Protein AF-K9UPK3-F1 (afdb_monomer)

Foldseek 3Di:
DLVVVVVVLVVVLVVLLVLLLVLLCCQLVVLFPDDPPDPSVVSLVLLLVLLVLLLVLQVVLVVCVVPPVSVLVSLLSNQLSLQLSSQLSVLDVVPDPPDNVSSNVRSVVRSVCRSVCSNPPPDLSNVLSSLSSSLSSLVSNLSNLQSQLVVCVVVVVNVRSVVSVVVSVVSVVSSVVSVVVSVVSVVVVVVVSVVVVVVVD

Radius of gyration: 18.58 Å; Cα contacts (8 Å, |Δi|>4): 238; chains: 1; bounding box: 55×32×56 Å

Nearest PDB structures (foldseek):
  4bem-assembly1_J  TM=2.206E-01  e=3.666E+00  Acetobacterium woodii DSM 1030

Secondary structure (DSSP, 8-state):
-HHHHHHHHHHHHHHHHHHHHHHHHHHHHTTTT--TTSTTHHHHHHHHHHHHHHHHHHHHHHHGGGSHHHHHHHHHHHHHHHHHHHHHHHHHHHH-TT-SHHHHHHHHHHHHHHHHHHHH---HHHHHHHHHHHHHHHHHHHHHHHHHHHHHHHTT-HHHHHHHHHHHHHHHHHHHHHHHHHHHHHHHHHHHHHHHHHTT-

Sequence (201 aa):
MKKLKIIATISIVVAIAILSFHAVSQSSFGILGRTPEDSGWPYLVILFVIFSVTAIALATSIQTKKQPLLSRIMNTISAASSGTWLGFCYGGLLSGTKNPEPAIGGAIIGTLIMAIASFYFRNKLMTIAIYIMAIMATYGLIFLCSSATFAFLSTNHLLWGSCWGVLGTIAIALLIVLIDLLIDILQKSRFLVFRESEVDR

Solvent-accessible surface area (backbone atoms only — not comparable to full-atom values): 9991 Å² total; per-residue (Å²): 114,70,69,57,56,53,52,52,49,51,52,50,54,51,49,50,48,52,55,40,46,52,44,35,52,54,60,52,62,74,45,62,90,58,43,90,86,39,93,61,27,66,58,47,55,50,49,53,49,40,21,46,47,15,34,51,25,43,57,48,19,59,77,30,58,91,39,64,65,57,16,49,51,23,42,22,50,15,26,16,34,45,18,25,50,53,17,26,48,53,24,29,65,76,56,44,97,85,48,69,64,46,15,53,51,23,16,54,52,24,20,51,54,29,28,51,44,51,69,71,48,82,46,71,65,53,53,52,47,43,50,49,42,27,46,39,32,27,50,39,42,29,52,50,26,47,53,50,16,53,54,30,45,75,70,71,38,56,71,62,12,48,53,30,44,52,53,22,53,53,36,49,56,51,40,52,56,52,50,56,49,50,50,50,54,50,51,59,49,50,54,52,59,52,51,62,58,60,75,77,108

Organism: Chamaesiphon minutus (strain ATCC 27169 / PCC 6605) (NCBI:txid1173020)

Structure (mmCIF, N/CA/C/O backbone):
data_AF-K9UPK3-F1
#
_entry.id   AF-K9UPK3-F1
#
loop_
_atom_site.group_PDB
_atom_site.id
_atom_site.type_symbol
_atom_site.label_atom_id
_atom_site.label_alt_id
_atom_site.label_comp_id
_atom_site.label_asym_id
_atom_site.label_entity_id
_atom_site.label_seq_id
_atom_site.pdbx_PDB_ins_code
_atom_site.Cartn_x
_atom_site.Cartn_y
_atom_site.Cartn_z
_atom_site.occupancy
_atom_site.B_iso_or_equiv
_atom_site.auth_seq_id
_atom_site.auth_comp_id
_atom_site.auth_asym_id
_atom_site.auth_atom_id
_atom_site.pdbx_PDB_model_num
ATOM 1 N N . MET A 1 1 ? -27.404 -14.414 17.272 1.00 57.75 1 MET A N 1
ATOM 2 C CA . MET A 1 1 ? -27.104 -13.321 16.309 1.00 57.75 1 MET A CA 1
ATOM 3 C C . MET A 1 1 ? -25.701 -12.705 16.440 1.00 57.75 1 MET A C 1
ATOM 5 O O . MET A 1 1 ? -25.070 -12.513 15.410 1.00 57.75 1 MET A O 1
ATOM 9 N N . LYS A 1 2 ? -25.159 -12.419 17.641 1.00 62.06 2 LYS A N 1
ATOM 10 C CA . LYS A 1 2 ? -23.819 -11.789 17.796 1.00 62.06 2 LYS A CA 1
ATOM 11 C C . LYS A 1 2 ? -22.644 -12.626 17.240 1.00 62.06 2 LYS A C 1
ATOM 13 O O . LYS A 1 2 ? -21.805 -12.082 16.531 1.00 62.06 2 LYS A O 1
ATOM 18 N N . LYS A 1 3 ? -22.628 -13.952 17.456 1.00 67.50 3 LYS A N 1
ATOM 19 C CA . LYS A 1 3 ? -21.601 -14.858 16.887 1.00 67.50 3 LYS A CA 1
ATOM 20 C C . LYS A 1 3 ? -21.549 -14.815 15.350 1.00 67.50 3 LYS A C 1
ATOM 22 O O . LYS A 1 3 ? -20.465 -14.779 14.784 1.00 67.50 3 LYS A O 1
ATOM 27 N N . LEU A 1 4 ? -22.708 -14.727 14.690 1.00 72.31 4 LEU A N 1
ATOM 28 C CA . LEU A 1 4 ? -22.803 -14.628 13.229 1.00 72.31 4 LEU A CA 1
ATOM 29 C C . LEU A 1 4 ? -22.189 -13.318 12.701 1.00 72.31 4 LEU A C 1
ATOM 31 O O . LEU A 1 4 ? -21.471 -13.341 11.708 1.00 72.31 4 LEU A O 1
ATOM 35 N N . LYS A 1 5 ? -22.400 -12.191 13.399 1.00 72.31 5 LYS A N 1
ATOM 36 C CA . LYS A 1 5 ? -21.795 -10.892 13.043 1.00 72.31 5 LYS A CA 1
ATOM 37 C C . LYS A 1 5 ? -20.266 -10.900 13.164 1.00 72.31 5 LYS A C 1
ATOM 39 O O . LYS A 1 5 ? -19.589 -10.309 12.326 1.00 72.31 5 LYS A O 1
ATOM 44 N N . ILE A 1 6 ? -19.728 -11.574 14.184 1.00 74.88 6 ILE A N 1
ATOM 45 C CA . ILE A 1 6 ? -18.276 -11.721 14.383 1.00 74.88 6 ILE A CA 1
ATOM 46 C C . IL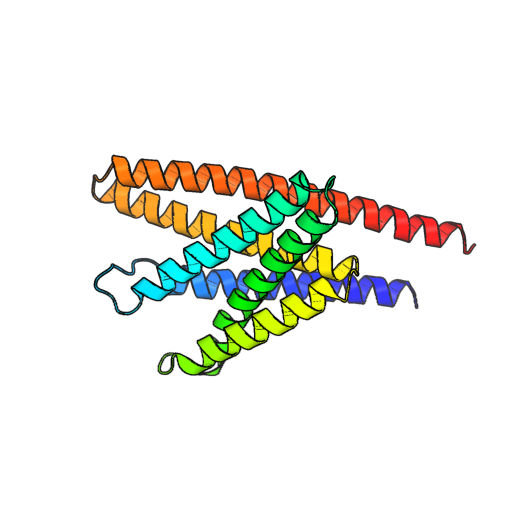E A 1 6 ? -17.671 -12.595 13.281 1.00 74.88 6 ILE A C 1
ATOM 48 O O . ILE A 1 6 ? -16.674 -12.203 12.683 1.00 74.88 6 ILE A O 1
ATOM 52 N N . ILE A 1 7 ? -18.295 -13.735 12.968 1.00 78.00 7 ILE A N 1
ATOM 53 C CA . ILE A 1 7 ? -17.834 -14.616 11.886 1.00 78.00 7 ILE A CA 1
ATOM 54 C C . ILE A 1 7 ? -17.852 -13.865 10.550 1.00 78.00 7 ILE A C 1
ATOM 56 O O . ILE A 1 7 ? -16.829 -13.817 9.880 1.00 78.00 7 ILE A O 1
ATOM 60 N N . ALA A 1 8 ? -18.956 -13.188 10.213 1.00 76.38 8 ALA A N 1
ATOM 61 C CA . ALA A 1 8 ? -19.059 -12.402 8.982 1.00 76.38 8 ALA A CA 1
ATOM 62 C C . ALA A 1 8 ? -17.983 -11.305 8.894 1.00 76.38 8 ALA A C 1
ATOM 64 O O . ALA A 1 8 ? -17.367 -11.114 7.851 1.00 76.38 8 ALA A O 1
ATOM 65 N N . THR A 1 9 ? -17.712 -10.622 10.007 1.00 75.62 9 THR A N 1
ATOM 66 C CA . THR A 1 9 ? -16.647 -9.618 10.108 1.00 75.62 9 THR A CA 1
ATOM 67 C C . THR A 1 9 ? -15.272 -10.210 9.807 1.00 75.62 9 THR A C 1
ATOM 69 O O . THR A 1 9 ? -14.537 -9.665 8.987 1.00 75.62 9 THR A O 1
ATOM 72 N N . ILE A 1 10 ? -14.925 -11.326 10.454 1.00 79.56 10 ILE A N 1
ATOM 73 C CA . ILE A 1 10 ? -13.637 -11.999 10.248 1.00 79.56 10 ILE A CA 1
ATOM 74 C C . ILE A 1 10 ? -13.519 -12.457 8.794 1.00 79.56 10 ILE A C 1
ATOM 76 O O . ILE A 1 10 ? -12.496 -12.211 8.164 1.00 79.56 10 ILE A O 1
ATOM 80 N N . SER A 1 11 ? -14.576 -13.048 8.234 1.00 82.19 11 SER A N 1
ATOM 81 C CA . SER A 1 11 ? -14.605 -13.472 6.833 1.00 82.19 11 SER A CA 1
ATOM 82 C C . SER A 1 11 ? -14.365 -12.312 5.866 1.00 82.19 11 SER A C 1
ATOM 84 O O . SER A 1 11 ? -13.579 -12.466 4.937 1.00 82.19 11 SER A O 1
ATOM 86 N N . ILE A 1 12 ? -14.971 -11.141 6.096 1.00 84.50 12 ILE A N 1
ATOM 87 C CA . ILE A 1 12 ? -14.746 -9.941 5.269 1.00 84.50 12 ILE A CA 1
ATOM 88 C C . ILE A 1 12 ? -13.288 -9.484 5.359 1.00 84.50 12 ILE A C 1
ATOM 90 O O . ILE A 1 12 ? -12.660 -9.216 4.341 1.00 84.50 12 ILE A O 1
ATOM 94 N N . VAL A 1 13 ? -12.735 -9.418 6.570 1.00 83.56 13 VAL A N 1
ATOM 95 C CA . VAL A 1 13 ? -11.346 -8.998 6.804 1.00 83.56 13 VAL A CA 1
ATOM 96 C C . VAL A 1 13 ? -10.359 -9.936 6.104 1.00 83.56 13 VAL A C 1
ATOM 98 O O . VAL A 1 13 ? -9.441 -9.474 5.426 1.00 83.56 13 VAL A O 1
ATOM 101 N N . VAL A 1 14 ? -10.577 -11.248 6.216 1.00 86.56 14 VAL A N 1
ATOM 102 C CA . VAL A 1 14 ? -9.765 -12.269 5.540 1.00 86.56 14 VAL A CA 1
ATOM 103 C C . VAL A 1 14 ? -9.899 -12.157 4.022 1.00 86.56 14 VAL A C 1
ATOM 105 O O . VAL A 1 14 ? -8.890 -12.190 3.323 1.00 86.56 14 VAL A O 1
ATOM 108 N N . ALA A 1 15 ? -11.114 -11.963 3.504 1.00 89.38 15 ALA A N 1
ATOM 109 C CA . ALA A 1 15 ? -11.336 -11.785 2.072 1.00 89.38 15 ALA A CA 1
ATOM 110 C C . ALA A 1 15 ? -10.592 -10.556 1.528 1.00 89.38 15 ALA A C 1
ATOM 112 O O . ALA A 1 15 ? -9.932 -10.656 0.499 1.00 89.38 15 ALA A O 1
ATOM 113 N N . ILE A 1 16 ? -10.631 -9.424 2.240 1.00 88.94 16 ILE A N 1
ATOM 114 C CA . ILE A 1 16 ? -9.889 -8.211 1.862 1.00 88.94 16 ILE A CA 1
ATOM 115 C C . ILE A 1 16 ? -8.387 -8.491 1.847 1.00 88.94 16 ILE A C 1
ATOM 117 O O . ILE A 1 16 ? -7.728 -8.160 0.869 1.00 88.94 16 ILE A O 1
ATOM 121 N N . ALA A 1 17 ? -7.850 -9.151 2.877 1.00 89.12 17 ALA A N 1
ATOM 122 C CA . ALA A 1 17 ? -6.431 -9.496 2.926 1.00 89.12 17 ALA A CA 1
ATOM 123 C C . ALA A 1 17 ? -6.004 -10.374 1.738 1.00 89.12 17 ALA A C 1
ATOM 125 O O . ALA A 1 17 ? -4.994 -10.083 1.102 1.00 89.12 17 ALA A O 1
ATOM 126 N N . ILE A 1 18 ? -6.793 -11.401 1.400 1.00 92.31 18 ILE A N 1
ATOM 127 C CA . ILE A 1 18 ? -6.523 -12.293 0.262 1.00 92.31 18 ILE A CA 1
ATOM 128 C C . ILE A 1 18 ? -6.593 -11.524 -1.061 1.00 92.31 18 ILE A C 1
ATOM 130 O O . ILE A 1 18 ? -5.682 -11.634 -1.880 1.00 92.31 18 ILE A O 1
ATOM 134 N N . LEU A 1 19 ? -7.642 -10.724 -1.270 1.00 91.44 19 LEU A N 1
ATOM 135 C CA . LEU A 1 19 ? -7.827 -9.944 -2.497 1.00 91.44 19 LEU A CA 1
ATOM 136 C C . LEU A 1 19 ? -6.730 -8.896 -2.680 1.00 91.44 19 LEU A C 1
ATOM 138 O O . LEU A 1 19 ? -6.262 -8.695 -3.800 1.00 91.44 19 LEU A O 1
ATOM 142 N N . SER A 1 20 ? -6.315 -8.240 -1.596 1.00 90.94 20 SER A N 1
ATOM 143 C CA . SER A 1 20 ? -5.202 -7.297 -1.605 1.00 90.94 20 SER A CA 1
ATOM 144 C C . SER A 1 20 ? -3.884 -8.005 -1.884 1.00 90.94 20 SER A C 1
ATOM 146 O O . SER A 1 20 ? -3.150 -7.560 -2.757 1.00 90.94 20 SER A O 1
ATOM 148 N N . PHE A 1 21 ? -3.595 -9.125 -1.219 1.00 90.69 21 PHE A N 1
ATOM 149 C CA . PHE A 1 21 ? -2.376 -9.891 -1.481 1.00 90.69 21 PHE A CA 1
ATOM 150 C C . PHE A 1 21 ? -2.303 -10.347 -2.942 1.00 90.69 21 PHE A C 1
ATOM 152 O O . PHE A 1 21 ? -1.295 -10.117 -3.605 1.00 90.69 21 PHE A O 1
ATOM 159 N N . HIS A 1 22 ? -3.399 -10.896 -3.474 1.00 92.62 22 HIS A N 1
ATOM 160 C CA . HIS A 1 22 ? -3.495 -11.279 -4.880 1.00 92.62 22 HIS A CA 1
ATOM 161 C C . HIS A 1 22 ? -3.220 -10.098 -5.817 1.00 92.62 22 HIS A C 1
ATOM 163 O O . HIS A 1 22 ? -2.413 -10.220 -6.739 1.00 92.62 22 HIS A O 1
ATOM 169 N N . ALA A 1 23 ? -3.843 -8.945 -5.557 1.00 88.69 23 ALA A N 1
ATOM 170 C CA . ALA A 1 23 ? -3.616 -7.737 -6.339 1.00 88.69 23 ALA A CA 1
ATOM 171 C C . ALA A 1 23 ? -2.156 -7.263 -6.259 1.00 88.69 23 ALA A C 1
ATOM 173 O O . ALA A 1 23 ? -1.619 -6.798 -7.260 1.00 88.69 23 ALA A O 1
ATOM 174 N N . VAL A 1 24 ? -1.481 -7.409 -5.107 1.00 89.88 24 VAL A N 1
ATOM 175 C CA . VAL A 1 24 ? -0.071 -6.998 -4.971 1.00 89.88 24 VAL A CA 1
ATOM 176 C C . VAL A 1 24 ? 0.785 -7.930 -5.797 1.00 89.88 24 VAL A C 1
ATOM 178 O O . VAL A 1 24 ? 1.617 -7.462 -6.562 1.00 89.88 24 VAL A O 1
ATOM 181 N N . SER A 1 25 ? 0.576 -9.241 -5.677 1.00 88.31 25 SER A N 1
ATOM 182 C CA . SER A 1 25 ? 1.334 -10.226 -6.443 1.00 88.31 25 SER A CA 1
ATOM 183 C C . SER A 1 25 ? 1.173 -10.003 -7.945 1.00 88.31 25 SER A C 1
ATOM 185 O O . SER A 1 25 ? 2.173 -9.946 -8.652 1.00 88.31 25 SER A O 1
ATOM 187 N N . GLN A 1 26 ? -0.056 -9.803 -8.429 1.00 86.50 26 GLN A N 1
ATOM 188 C CA . GLN A 1 26 ? -0.315 -9.524 -9.845 1.00 86.50 26 GLN A CA 1
ATOM 189 C C . GLN A 1 26 ? 0.347 -8.219 -10.301 1.00 86.50 26 GLN A C 1
ATOM 191 O O . GLN A 1 26 ? 1.093 -8.213 -11.281 1.00 86.50 26 GLN A O 1
ATOM 196 N N . SER A 1 27 ? 0.118 -7.119 -9.576 1.00 85.25 27 SER A N 1
ATOM 197 C CA . SER A 1 27 ? 0.635 -5.805 -9.961 1.00 85.25 27 SER A CA 1
ATOM 198 C C . SER A 1 27 ? 2.155 -5.714 -9.854 1.00 85.25 27 SER A C 1
ATOM 200 O O . SER A 1 27 ? 2.767 -5.135 -10.740 1.00 85.25 27 SER A O 1
ATOM 202 N N . SER A 1 28 ? 2.767 -6.272 -8.806 1.00 83.94 28 SER A N 1
ATOM 203 C CA . SER A 1 28 ? 4.214 -6.196 -8.579 1.00 83.94 28 SER A CA 1
ATOM 204 C C . SER A 1 28 ? 4.990 -7.182 -9.445 1.00 83.94 28 SER A C 1
ATOM 206 O O . SER A 1 28 ? 6.023 -6.809 -9.991 1.00 83.94 28 SER A O 1
ATOM 208 N N . PHE A 1 29 ? 4.521 -8.426 -9.608 1.00 81.31 29 PHE A N 1
ATOM 209 C CA . PHE A 1 29 ? 5.240 -9.398 -10.437 1.00 81.31 29 PHE A CA 1
ATOM 210 C C . PHE A 1 29 ? 5.095 -9.112 -11.933 1.00 81.31 29 PHE A C 1
ATOM 212 O O . PHE A 1 29 ? 6.048 -9.318 -12.679 1.00 81.31 29 PHE A O 1
ATOM 219 N N . GLY A 1 30 ? 3.949 -8.581 -12.375 1.00 76.75 30 GLY A N 1
ATOM 220 C CA . GLY A 1 30 ? 3.703 -8.272 -13.788 1.00 76.75 30 GLY A CA 1
ATOM 221 C C . GLY A 1 30 ? 4.578 -7.151 -14.370 1.00 76.75 30 GLY A C 1
ATOM 222 O O . GLY A 1 30 ? 4.681 -7.024 -15.592 1.00 76.75 30 GLY A O 1
ATOM 223 N N . ILE A 1 31 ? 5.215 -6.347 -13.514 1.00 77.69 31 ILE A N 1
ATOM 224 C CA . ILE A 1 31 ? 6.044 -5.194 -13.908 1.00 77.69 31 ILE A CA 1
ATOM 225 C C . ILE A 1 31 ? 7.533 -5.366 -13.580 1.00 77.69 31 ILE A C 1
ATOM 227 O O . ILE A 1 31 ? 8.323 -4.467 -13.865 1.00 77.69 31 ILE A O 1
ATOM 231 N N . LEU A 1 32 ? 7.932 -6.487 -12.971 1.00 80.44 32 LEU A N 1
ATOM 232 C CA . LEU A 1 32 ? 9.339 -6.756 -12.676 1.00 80.44 32 LEU A CA 1
ATOM 233 C C . LEU A 1 32 ? 10.175 -6.738 -13.956 1.00 80.44 32 LEU A C 1
ATOM 235 O O . LEU A 1 32 ? 9.775 -7.282 -14.982 1.00 80.44 32 LEU A O 1
ATOM 239 N N . GLY A 1 33 ? 11.361 -6.137 -13.869 1.00 72.00 33 GLY A N 1
ATOM 240 C CA . GLY A 1 33 ? 12.329 -6.126 -14.964 1.00 72.00 33 GLY A CA 1
ATOM 241 C C . GLY A 1 33 ? 11.969 -5.214 -16.138 1.00 72.00 33 GLY A C 1
ATOM 242 O O . GLY A 1 33 ? 12.702 -5.216 -17.121 1.00 72.00 33 GLY A O 1
ATOM 243 N N . ARG A 1 34 ? 10.886 -4.427 -16.048 1.00 79.38 34 ARG A N 1
ATOM 244 C CA . ARG A 1 34 ? 10.580 -3.401 -17.052 1.00 79.38 34 ARG A CA 1
ATOM 245 C C . ARG A 1 34 ? 11.636 -2.304 -17.025 1.00 79.38 34 ARG A C 1
ATOM 247 O O . ARG A 1 34 ? 12.018 -1.853 -15.947 1.00 79.38 34 ARG A O 1
ATOM 254 N N . THR A 1 35 ? 12.077 -1.859 -18.193 1.00 78.44 35 THR A N 1
ATOM 255 C CA . THR A 1 35 ? 13.059 -0.775 -18.355 1.00 78.44 35 THR A CA 1
ATOM 256 C C . THR A 1 35 ? 12.377 0.511 -18.826 1.00 78.44 35 THR A C 1
ATOM 258 O O . THR A 1 35 ? 11.263 0.436 -19.336 1.00 78.44 35 THR A O 1
ATOM 261 N N . PRO A 1 36 ? 13.010 1.696 -18.708 1.00 76.56 36 PRO A N 1
ATOM 262 C CA . PRO A 1 36 ? 12.448 2.962 -19.202 1.00 76.56 36 PRO A CA 1
ATOM 263 C C . PRO A 1 36 ? 12.049 2.974 -20.682 1.00 76.56 36 PRO A C 1
ATOM 265 O O . PRO A 1 36 ? 11.246 3.808 -21.093 1.00 76.56 36 PRO A O 1
ATOM 268 N N . GLU A 1 37 ? 12.616 2.064 -21.469 1.00 78.94 37 GLU A N 1
ATOM 269 C CA . GLU A 1 37 ? 12.341 1.894 -22.896 1.00 78.94 37 GLU A CA 1
ATOM 270 C C . GLU A 1 37 ? 11.066 1.071 -23.144 1.00 78.94 37 GLU A C 1
ATOM 272 O O . GLU A 1 37 ? 10.461 1.164 -24.213 1.00 78.94 37 GLU A O 1
ATOM 277 N N . ASP A 1 38 ? 10.611 0.302 -22.150 1.00 79.06 38 ASP A N 1
ATOM 278 C CA . ASP A 1 38 ? 9.389 -0.483 -22.242 1.00 79.06 38 ASP A CA 1
ATOM 279 C C . ASP A 1 38 ? 8.141 0.393 -22.103 1.00 79.06 38 ASP A C 1
ATOM 281 O O . ASP A 1 38 ? 7.997 1.188 -21.171 1.00 79.06 38 ASP A O 1
ATOM 285 N N . SER A 1 39 ? 7.124 0.110 -22.921 1.00 78.81 39 SER A N 1
ATOM 286 C CA . SER A 1 39 ? 5.782 0.700 -22.779 1.00 78.81 39 SER A CA 1
ATOM 287 C C . SER A 1 39 ? 5.127 0.423 -21.415 1.00 78.81 39 SER A C 1
ATOM 289 O O . SER A 1 39 ? 4.186 1.109 -21.020 1.00 78.81 39 SER A O 1
ATOM 291 N N . GLY A 1 40 ? 5.636 -0.572 -20.679 1.00 76.88 40 GLY A N 1
ATOM 292 C CA . GLY A 1 40 ? 5.217 -0.938 -19.328 1.00 76.88 40 GLY A CA 1
ATOM 293 C C . GLY A 1 40 ? 5.798 -0.059 -18.210 1.00 76.88 40 GLY A C 1
ATOM 294 O O . GLY A 1 40 ? 5.294 -0.100 -17.088 1.00 76.88 40 GLY A O 1
ATOM 295 N N . TRP A 1 41 ? 6.836 0.735 -18.484 1.00 80.38 41 TRP A N 1
ATOM 296 C CA . TRP A 1 41 ? 7.548 1.523 -17.472 1.00 80.38 41 TRP A CA 1
ATOM 297 C C . TRP A 1 41 ? 6.681 2.531 -16.708 1.00 80.38 41 TRP A C 1
ATOM 299 O O . TRP A 1 41 ? 6.779 2.578 -15.477 1.00 80.38 41 TRP A O 1
ATOM 309 N N . PRO A 1 42 ? 5.784 3.300 -17.361 1.00 83.88 42 PRO A N 1
ATOM 310 C CA . PRO A 1 42 ? 4.939 4.251 -16.644 1.00 83.88 42 PRO A CA 1
ATOM 311 C C . PRO A 1 42 ? 4.069 3.577 -15.577 1.00 83.88 42 PRO A C 1
ATOM 313 O O . PRO A 1 42 ? 3.842 4.154 -14.515 1.00 83.88 42 PRO A O 1
ATOM 316 N N . TYR A 1 43 ? 3.633 2.335 -15.811 1.00 82.69 43 TYR A N 1
ATOM 317 C CA . TYR A 1 43 ? 2.846 1.574 -14.840 1.00 82.69 43 TYR A CA 1
ATOM 318 C C . TYR A 1 43 ? 3.646 1.223 -13.588 1.00 82.69 43 TYR A C 1
ATOM 320 O O . TYR A 1 43 ? 3.107 1.302 -12.484 1.00 82.69 43 TYR A O 1
ATOM 328 N N . LEU A 1 44 ? 4.931 0.894 -13.740 1.00 85.25 44 LEU A N 1
ATOM 329 C CA . LEU A 1 44 ? 5.821 0.644 -12.610 1.00 85.25 44 LEU A CA 1
ATOM 330 C C . LEU A 1 44 ? 5.989 1.899 -11.751 1.00 85.25 44 LEU A C 1
ATOM 332 O O . LEU A 1 44 ? 5.848 1.832 -10.530 1.00 85.25 44 LEU A O 1
ATOM 336 N N . VAL A 1 45 ? 6.210 3.053 -12.385 1.00 87.25 45 VAL A N 1
ATOM 337 C CA . VAL A 1 45 ? 6.331 4.343 -11.687 1.00 87.25 45 VAL A CA 1
ATOM 338 C C . VAL A 1 45 ? 5.039 4.685 -10.943 1.00 87.25 45 VAL A C 1
ATOM 340 O O . VAL A 1 45 ? 5.079 5.046 -9.767 1.00 87.25 45 VAL A O 1
ATOM 343 N N . ILE A 1 46 ? 3.883 4.524 -11.591 1.00 88.62 46 ILE A N 1
ATOM 344 C CA . ILE A 1 46 ? 2.575 4.767 -10.970 1.00 88.62 46 ILE A CA 1
ATOM 345 C C . ILE A 1 46 ? 2.365 3.850 -9.761 1.00 88.62 46 ILE A C 1
ATOM 347 O O . ILE A 1 46 ? 1.905 4.319 -8.720 1.00 88.62 46 ILE A O 1
ATOM 351 N N . LEU A 1 47 ? 2.732 2.568 -9.855 1.00 88.69 47 LEU A N 1
ATOM 352 C CA . LEU A 1 47 ? 2.581 1.627 -8.745 1.00 88.69 47 LEU A CA 1
ATOM 353 C C . LEU A 1 47 ? 3.457 2.019 -7.546 1.00 88.69 47 LEU A C 1
ATOM 355 O O . LEU A 1 47 ? 2.970 2.037 -6.415 1.00 88.69 47 LEU A O 1
ATOM 359 N N . PHE A 1 48 ? 4.710 2.418 -7.795 1.00 90.06 48 PHE A N 1
ATOM 360 C CA . PHE A 1 48 ? 5.598 2.969 -6.767 1.00 90.06 48 PHE A CA 1
ATOM 361 C C . PHE A 1 48 ? 4.972 4.168 -6.054 1.00 90.06 48 PHE A C 1
ATOM 363 O O . PHE A 1 48 ? 4.977 4.229 -4.820 1.00 90.06 48 PHE A O 1
ATOM 370 N N . VAL A 1 49 ? 4.408 5.108 -6.818 1.00 92.31 49 VAL A N 1
ATOM 371 C CA . VAL A 1 49 ? 3.753 6.301 -6.270 1.00 92.31 49 VAL A CA 1
ATOM 372 C C . VAL A 1 49 ? 2.530 5.914 -5.446 1.00 92.31 49 VAL A C 1
ATOM 374 O O . VAL A 1 49 ? 2.410 6.359 -4.308 1.00 92.31 49 VAL A O 1
ATOM 377 N N . ILE A 1 50 ? 1.646 5.060 -5.966 1.00 93.31 50 ILE A N 1
ATOM 378 C CA . ILE A 1 50 ? 0.420 4.660 -5.264 1.00 93.31 50 ILE A CA 1
ATOM 379 C C . ILE A 1 50 ? 0.748 3.934 -3.955 1.00 93.31 50 ILE A C 1
ATOM 381 O O . ILE A 1 50 ? 0.180 4.270 -2.913 1.00 93.31 50 ILE A O 1
ATOM 385 N N . PHE A 1 51 ? 1.688 2.987 -3.966 1.00 92.81 51 PHE A N 1
ATOM 386 C CA . PHE A 1 51 ? 2.080 2.282 -2.747 1.00 92.81 51 PHE A CA 1
ATOM 387 C C . PHE A 1 51 ? 2.722 3.217 -1.722 1.00 92.81 51 PHE A C 1
ATOM 389 O O . PHE A 1 51 ? 2.363 3.171 -0.545 1.00 92.81 51 PHE A O 1
ATOM 396 N N . SER A 1 52 ? 3.597 4.121 -2.169 1.00 92.31 52 SER A N 1
ATOM 397 C CA . SER A 1 52 ? 4.232 5.113 -1.295 1.00 92.31 52 SER A CA 1
ATOM 398 C C . SER A 1 52 ? 3.207 6.065 -0.681 1.00 92.31 52 SER A C 1
ATOM 400 O O . SER A 1 52 ? 3.207 6.272 0.530 1.00 92.31 52 SER A O 1
ATOM 402 N N . VAL A 1 53 ? 2.287 6.607 -1.486 1.00 93.88 53 VAL A N 1
ATOM 403 C CA . VAL A 1 53 ? 1.222 7.504 -1.013 1.00 93.88 53 VAL A CA 1
ATOM 404 C C . VAL A 1 53 ? 0.308 6.781 -0.032 1.00 93.88 53 VAL A C 1
ATOM 406 O O . VAL A 1 53 ? 0.018 7.324 1.031 1.00 93.88 53 VAL A O 1
ATOM 409 N N . THR A 1 54 ? -0.100 5.548 -0.335 1.00 92.44 54 THR A N 1
ATOM 410 C CA . THR A 1 54 ? -0.955 4.746 0.553 1.00 92.44 54 THR A CA 1
ATOM 411 C C . THR A 1 54 ? -0.309 4.559 1.927 1.00 92.44 54 THR A C 1
ATOM 413 O O . THR A 1 54 ? -0.957 4.792 2.955 1.00 92.44 54 THR A O 1
ATOM 416 N N . ALA A 1 55 ? 0.970 4.180 1.935 1.00 89.06 55 ALA A N 1
ATOM 417 C CA . ALA A 1 55 ? 1.769 3.915 3.123 1.00 89.06 55 ALA A CA 1
ATOM 418 C C . ALA A 1 55 ? 2.016 5.184 3.959 1.00 89.06 55 ALA A C 1
ATOM 420 O O . ALA A 1 55 ? 1.721 5.220 5.157 1.00 89.06 55 ALA A O 1
ATOM 421 N N . ILE A 1 56 ? 2.497 6.255 3.320 1.00 91.25 56 ILE A N 1
ATOM 422 C CA . ILE A 1 56 ? 2.824 7.529 3.973 1.00 91.25 56 ILE A CA 1
ATOM 423 C C . ILE A 1 56 ? 1.558 8.214 4.489 1.00 91.25 56 ILE A C 1
ATOM 425 O O . ILE A 1 56 ? 1.547 8.706 5.618 1.00 91.25 56 ILE A O 1
ATOM 429 N N . ALA A 1 57 ? 0.473 8.235 3.712 1.00 90.75 57 ALA A N 1
ATOM 430 C CA . ALA A 1 57 ? -0.784 8.844 4.139 1.00 90.75 57 ALA A CA 1
ATOM 431 C C . ALA A 1 57 ? -1.351 8.135 5.377 1.00 90.75 57 ALA A C 1
ATOM 433 O O . ALA A 1 57 ? -1.774 8.789 6.331 1.00 90.75 57 ALA A O 1
ATOM 434 N N . LEU A 1 58 ? -1.294 6.800 5.432 1.00 88.19 58 LEU A N 1
ATOM 435 C CA . LEU A 1 58 ? -1.741 6.105 6.634 1.00 88.19 58 LEU A CA 1
ATOM 436 C C . LEU A 1 58 ? -0.822 6.405 7.820 1.00 88.19 58 LEU A C 1
ATOM 438 O O . LEU A 1 58 ? -1.325 6.813 8.865 1.00 88.19 58 LEU A O 1
ATOM 442 N N . ALA A 1 59 ? 0.499 6.291 7.645 1.00 86.81 59 ALA A N 1
ATOM 443 C CA . ALA A 1 59 ? 1.502 6.581 8.674 1.00 86.81 59 ALA A CA 1
ATOM 444 C C . ALA A 1 59 ? 1.345 8.000 9.267 1.00 86.81 59 ALA A C 1
ATOM 446 O O . ALA A 1 59 ? 1.334 8.196 10.485 1.00 86.81 59 ALA A O 1
ATOM 447 N N . THR A 1 60 ? 1.150 9.002 8.411 1.00 86.94 60 THR A N 1
ATOM 448 C CA . THR A 1 60 ? 0.959 10.407 8.811 1.00 86.94 60 THR A CA 1
ATOM 449 C C . THR A 1 60 ? -0.386 10.653 9.487 1.00 86.94 60 THR A C 1
ATOM 451 O O . THR A 1 60 ? -0.460 11.462 10.418 1.00 86.94 60 THR A O 1
ATOM 454 N N . SER A 1 61 ? -1.447 9.925 9.118 1.00 84.44 61 SER A N 1
ATOM 455 C CA . SER A 1 61 ? -2.743 10.010 9.810 1.00 84.44 61 SER A CA 1
ATOM 456 C C . SER A 1 61 ? -2.638 9.683 11.309 1.00 84.44 61 SER A C 1
ATOM 458 O O . SER A 1 61 ? -3.418 10.193 12.117 1.00 84.44 61 SER A O 1
ATOM 460 N N . ILE A 1 62 ? -1.637 8.883 11.696 1.00 76.44 62 ILE A N 1
ATOM 461 C CA . ILE A 1 62 ? -1.369 8.494 13.085 1.00 76.44 62 ILE A CA 1
ATOM 462 C C . ILE A 1 62 ? -0.642 9.602 13.840 1.00 76.44 62 ILE A C 1
ATOM 464 O O . ILE A 1 62 ? -1.043 9.951 14.950 1.00 76.44 62 ILE A O 1
ATOM 468 N N . GLN A 1 63 ? 0.401 10.181 13.242 1.00 81.19 63 GLN A N 1
ATOM 469 C CA . GLN A 1 63 ? 1.150 11.287 13.853 1.00 81.19 63 GLN A CA 1
ATOM 470 C C . GLN A 1 63 ? 0.258 12.518 14.057 1.00 81.19 63 GLN A C 1
ATOM 472 O O . GLN A 1 63 ? 0.385 13.255 15.034 1.00 81.19 63 GLN A O 1
ATOM 477 N N . THR A 1 64 ? -0.719 12.690 13.170 1.00 82.19 64 THR A N 1
ATOM 478 C CA . THR A 1 64 ? -1.658 13.813 13.175 1.00 82.19 64 THR A CA 1
ATOM 479 C C . THR A 1 64 ? -2.922 13.546 13.991 1.00 82.19 64 THR A C 1
ATOM 481 O O . THR A 1 64 ? -3.856 14.337 13.923 1.00 82.19 64 THR A O 1
ATOM 484 N N . LYS A 1 65 ? -2.968 12.505 14.841 1.00 76.44 65 LYS A N 1
ATOM 485 C CA . LYS A 1 65 ? -4.127 12.212 15.719 1.00 76.44 65 LYS A CA 1
ATOM 486 C C . LYS A 1 65 ? -4.579 13.405 16.575 1.00 76.44 65 LYS A C 1
ATOM 488 O O . LYS A 1 65 ? -5.761 13.512 16.883 1.00 76.44 65 LYS A O 1
ATOM 493 N N . LYS A 1 66 ? -3.663 14.314 16.935 1.00 82.25 66 LYS A N 1
ATOM 494 C CA . LYS A 1 66 ? -3.970 15.557 17.674 1.00 82.25 66 LYS A CA 1
ATOM 495 C C . LYS A 1 66 ? -4.735 16.595 16.834 1.00 82.25 66 LYS A C 1
ATOM 497 O O . LYS A 1 66 ? -5.342 17.499 17.392 1.00 82.25 66 LYS A O 1
ATOM 502 N N . GLN A 1 67 ? -4.718 16.461 15.510 1.00 88.69 67 GLN A N 1
ATOM 503 C CA . GLN A 1 67 ? -5.407 17.313 14.545 1.00 88.69 67 GLN A CA 1
ATOM 504 C C . GLN A 1 67 ? -6.463 16.478 13.798 1.00 88.69 67 GLN A C 1
ATOM 506 O O . GLN A 1 67 ? -6.171 15.871 12.763 1.00 88.69 67 GLN A O 1
ATOM 511 N N . PRO A 1 68 ? -7.712 16.422 14.295 1.00 83.56 68 PRO A N 1
ATOM 512 C CA . PRO A 1 68 ? -8.709 15.458 13.824 1.00 83.56 68 PRO A CA 1
ATOM 513 C C . PRO A 1 68 ? -9.089 15.639 12.348 1.00 83.56 68 PRO A C 1
ATOM 515 O O . PRO A 1 68 ? -9.433 14.662 11.683 1.00 83.56 68 PRO A O 1
ATOM 518 N N . LEU A 1 69 ? -9.013 16.869 11.825 1.00 87.62 69 LEU A N 1
ATOM 519 C CA . LEU A 1 69 ? -9.241 17.154 10.409 1.00 87.62 69 LEU A CA 1
ATOM 520 C C . LEU A 1 69 ? -8.114 16.579 9.538 1.00 87.62 69 LEU A C 1
ATOM 522 O O . LEU A 1 69 ? -8.390 15.880 8.568 1.00 87.62 69 LEU A O 1
ATOM 526 N N . LEU A 1 70 ? -6.855 16.823 9.912 1.00 86.56 70 LEU A N 1
ATOM 527 C CA . LEU A 1 70 ? -5.691 16.371 9.151 1.00 86.56 70 LEU A CA 1
ATOM 528 C C . LEU A 1 70 ? -5.582 14.842 9.157 1.00 86.56 70 LEU A C 1
ATOM 530 O O . LEU A 1 70 ? -5.441 14.236 8.099 1.00 86.56 70 LEU A O 1
ATOM 534 N N . SER A 1 71 ? -5.774 14.210 10.318 1.00 86.88 71 SER A N 1
ATOM 535 C CA . SER A 1 71 ? -5.838 12.747 10.431 1.00 86.88 71 SER A CA 1
ATOM 536 C C . SER A 1 71 ? -6.952 12.156 9.557 1.00 86.88 71 SER A C 1
ATOM 538 O O . SER A 1 71 ? -6.751 11.147 8.879 1.00 86.88 71 SER A O 1
ATOM 540 N N . ARG A 1 72 ? -8.116 12.823 9.486 1.00 85.69 72 ARG A N 1
ATOM 541 C CA . ARG A 1 72 ? -9.227 12.408 8.614 1.00 85.69 72 ARG A CA 1
ATOM 542 C C . ARG A 1 72 ? -8.862 12.502 7.136 1.00 85.69 72 ARG A C 1
ATOM 544 O O . ARG A 1 72 ? -9.153 11.565 6.395 1.00 85.69 72 ARG A O 1
ATOM 551 N N . ILE A 1 73 ? -8.251 13.606 6.714 1.00 89.44 73 ILE A N 1
ATOM 552 C CA . ILE A 1 73 ? -7.823 13.808 5.325 1.00 89.44 73 ILE A CA 1
ATOM 553 C C . ILE A 1 73 ? -6.807 12.732 4.939 1.00 89.44 73 ILE A C 1
ATOM 555 O O . ILE A 1 73 ? -7.006 12.043 3.946 1.00 89.44 73 ILE A O 1
ATOM 559 N N . MET A 1 74 ? -5.791 12.502 5.770 1.00 90.81 74 MET A N 1
ATOM 560 C CA . MET A 1 74 ? -4.742 11.513 5.502 1.00 90.81 74 MET A CA 1
ATOM 561 C C . MET A 1 74 ? -5.280 10.078 5.440 1.00 90.81 74 MET A C 1
ATOM 563 O O . MET A 1 74 ? -4.933 9.324 4.533 1.00 90.81 74 MET A O 1
ATOM 567 N N . ASN A 1 75 ? -6.213 9.711 6.324 1.00 88.81 75 ASN A N 1
ATOM 568 C CA . ASN A 1 75 ? -6.882 8.410 6.244 1.00 88.81 75 ASN A CA 1
ATOM 569 C C . ASN A 1 75 ? -7.731 8.269 4.966 1.00 88.81 75 ASN A C 1
ATOM 571 O O . ASN A 1 75 ? -7.766 7.203 4.358 1.00 88.81 75 ASN A O 1
ATOM 575 N N . THR A 1 76 ? -8.388 9.351 4.535 1.00 92.06 76 THR A N 1
ATOM 576 C CA . THR A 1 76 ? -9.169 9.370 3.286 1.00 92.06 76 THR A CA 1
ATOM 577 C C . THR A 1 76 ? -8.255 9.229 2.070 1.00 92.06 76 THR A C 1
ATOM 579 O O . THR A 1 76 ? -8.576 8.471 1.164 1.00 92.06 76 THR A O 1
ATOM 582 N N . ILE A 1 77 ? -7.092 9.891 2.066 1.00 93.62 77 ILE A N 1
ATOM 583 C CA . ILE A 1 77 ? -6.081 9.760 1.006 1.00 93.62 77 ILE A CA 1
ATOM 584 C C . ILE A 1 77 ? -5.559 8.323 0.939 1.00 93.62 77 ILE A C 1
ATOM 586 O O . ILE A 1 77 ? -5.499 7.752 -0.147 1.00 93.62 77 ILE A O 1
ATOM 590 N N . SER A 1 78 ? -5.236 7.711 2.082 1.00 92.44 78 SER A N 1
ATOM 591 C CA . SER A 1 78 ? -4.785 6.314 2.120 1.00 92.44 78 SER A CA 1
ATOM 592 C C . SER A 1 78 ? -5.855 5.351 1.594 1.00 92.44 78 SER A C 1
ATOM 594 O O . SER A 1 78 ? -5.566 4.483 0.766 1.00 92.44 78 SER A O 1
ATOM 596 N N . ALA A 1 79 ? -7.112 5.543 2.004 1.00 92.38 79 ALA A N 1
ATOM 597 C CA . ALA A 1 79 ? -8.238 4.755 1.513 1.00 92.38 79 ALA A CA 1
ATOM 598 C C . ALA A 1 79 ? -8.453 4.937 0.006 1.00 92.38 79 ALA A C 1
ATOM 600 O O . ALA A 1 79 ? -8.594 3.953 -0.716 1.00 92.38 79 ALA A O 1
ATOM 601 N N . ALA A 1 80 ? -8.449 6.184 -0.468 1.00 94.81 80 ALA A N 1
ATOM 602 C CA . ALA A 1 80 ? -8.606 6.527 -1.874 1.00 94.81 80 ALA A CA 1
ATOM 603 C C . ALA A 1 80 ? -7.501 5.884 -2.717 1.00 94.81 80 ALA A C 1
ATOM 605 O O . ALA A 1 80 ? -7.815 5.208 -3.687 1.00 94.81 80 ALA A O 1
ATOM 606 N N . SER A 1 81 ? -6.240 6.005 -2.293 1.00 94.56 81 SER A N 1
ATOM 607 C CA . SER A 1 81 ? -5.074 5.433 -2.975 1.00 94.56 81 SER A CA 1
ATOM 608 C C . SER A 1 81 ? -5.105 3.896 -3.002 1.00 94.56 81 SER A C 1
ATOM 610 O O . SER A 1 81 ? -4.855 3.291 -4.046 1.00 94.56 81 SER A O 1
ATOM 612 N N . SER A 1 82 ? -5.542 3.259 -1.908 1.00 92.94 82 SER A N 1
ATOM 613 C CA . SER A 1 82 ? -5.809 1.811 -1.873 1.00 92.94 82 SER A CA 1
ATOM 614 C C . SER A 1 82 ? -6.900 1.409 -2.873 1.00 92.94 82 SER A C 1
ATOM 616 O O . SER A 1 82 ? -6.768 0.414 -3.585 1.00 92.94 82 SER A O 1
ATOM 618 N N . GLY A 1 83 ? -7.969 2.209 -2.957 1.00 93.06 83 GLY A N 1
ATOM 619 C CA . GLY A 1 83 ? -9.051 2.036 -3.924 1.00 93.06 83 GLY A CA 1
ATOM 620 C C . GLY A 1 83 ? -8.597 2.222 -5.368 1.00 93.06 83 GLY A C 1
ATOM 621 O O . GLY A 1 83 ? -8.980 1.428 -6.224 1.00 93.06 83 GLY A O 1
ATOM 622 N N . THR A 1 84 ? -7.744 3.217 -5.635 1.00 94.00 84 THR A N 1
ATOM 623 C CA . THR A 1 84 ? -7.110 3.436 -6.941 1.00 94.00 84 THR A CA 1
ATOM 624 C C . THR A 1 84 ? -6.358 2.188 -7.376 1.00 94.00 84 THR A C 1
ATOM 626 O O . THR A 1 84 ? -6.557 1.712 -8.488 1.00 94.00 84 THR A O 1
ATOM 629 N N . TRP A 1 85 ? -5.527 1.629 -6.495 1.00 93.56 85 TRP A N 1
ATOM 630 C CA . TRP A 1 85 ? -4.722 0.452 -6.807 1.00 93.56 85 TRP A CA 1
ATOM 631 C C . TRP A 1 85 ? -5.567 -0.802 -7.054 1.00 93.56 85 TRP A C 1
ATOM 633 O O . TRP A 1 85 ? -5.376 -1.466 -8.074 1.00 93.56 85 TRP A O 1
ATOM 643 N N . LEU A 1 86 ? -6.523 -1.117 -6.174 1.00 92.62 86 LEU A N 1
ATOM 644 C CA . LEU A 1 86 ? -7.397 -2.279 -6.368 1.00 92.62 86 LEU A CA 1
ATOM 645 C C . LEU A 1 86 ? -8.258 -2.132 -7.624 1.00 92.62 86 LEU A C 1
ATOM 647 O O . LEU A 1 86 ? -8.375 -3.074 -8.407 1.00 92.62 86 LEU A O 1
ATOM 651 N N . GLY A 1 87 ? -8.828 -0.945 -7.835 1.00 90.81 87 GLY A N 1
ATOM 652 C CA . GLY A 1 87 ? -9.619 -0.632 -9.017 1.00 90.81 87 GLY A CA 1
ATOM 653 C C . GLY A 1 87 ? -8.805 -0.742 -10.303 1.00 90.81 87 GLY A C 1
ATOM 654 O O . GLY A 1 87 ? -9.281 -1.316 -11.278 1.00 90.81 87 GLY A O 1
ATOM 655 N N . PHE A 1 88 ? -7.557 -0.270 -10.285 1.00 89.56 88 PHE A N 1
ATOM 656 C CA . PHE A 1 88 ? -6.630 -0.410 -11.403 1.00 89.56 88 PHE A CA 1
ATOM 657 C C . PHE A 1 88 ? -6.318 -1.882 -11.705 1.00 89.56 88 PHE A C 1
ATOM 659 O O . PHE A 1 88 ? -6.429 -2.317 -12.850 1.00 89.56 88 PHE A O 1
ATOM 666 N N . CYS A 1 89 ? -5.978 -2.662 -10.673 1.00 88.50 89 CYS A N 1
ATOM 667 C CA . CYS A 1 89 ? -5.618 -4.073 -10.805 1.00 88.50 89 CYS A CA 1
ATOM 668 C C . CYS A 1 89 ? -6.779 -4.903 -11.372 1.00 88.50 89 CYS A C 1
ATOM 670 O O . CYS A 1 89 ? -6.638 -5.557 -12.406 1.00 88.50 89 CYS A O 1
ATOM 672 N N . TYR A 1 90 ? -7.953 -4.831 -10.742 1.00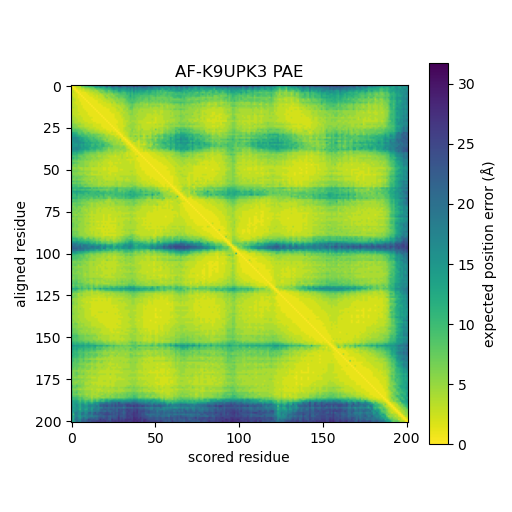 88.38 90 TYR A N 1
ATOM 673 C CA . TYR A 1 90 ? -9.105 -5.625 -11.164 1.00 88.38 90 TYR A CA 1
ATOM 674 C C . TYR A 1 90 ? -9.765 -5.086 -12.439 1.00 88.38 90 TYR A C 1
ATOM 676 O O . TYR A 1 90 ? -10.215 -5.882 -13.259 1.00 88.38 90 TYR A O 1
ATOM 684 N N . GLY A 1 91 ? -9.768 -3.769 -12.667 1.00 84.25 91 GLY A N 1
ATOM 685 C CA . GLY A 1 91 ? -10.225 -3.184 -13.933 1.00 84.25 91 GLY A CA 1
ATOM 686 C C . GLY A 1 91 ? -9.376 -3.637 -15.125 1.00 84.25 91 GLY A C 1
ATOM 687 O O . GLY A 1 91 ? -9.916 -3.964 -16.184 1.00 84.25 91 GLY A O 1
ATOM 688 N N . GLY A 1 92 ? -8.055 -3.734 -14.933 1.00 82.12 92 GLY A N 1
ATOM 689 C CA . GLY A 1 92 ? -7.131 -4.290 -15.923 1.00 82.12 92 GLY A CA 1
ATOM 690 C C . GLY A 1 92 ? -7.322 -5.793 -16.143 1.00 82.12 92 GLY A C 1
ATOM 691 O O . GLY A 1 92 ? -7.406 -6.237 -17.287 1.00 82.12 92 GLY A O 1
ATOM 692 N N . LEU A 1 93 ? -7.469 -6.576 -15.067 1.00 79.44 93 LEU A N 1
ATOM 693 C CA . LEU A 1 93 ? -7.718 -8.024 -15.147 1.00 79.44 93 LEU A CA 1
ATOM 694 C C . LEU A 1 93 ? -8.996 -8.360 -15.928 1.00 79.44 93 LEU A C 1
ATOM 696 O O . LEU A 1 93 ? -8.987 -9.273 -16.750 1.00 79.44 93 LEU A O 1
ATOM 700 N N . LEU A 1 94 ? -10.081 -7.612 -15.705 1.00 77.06 94 LEU A N 1
ATOM 701 C CA . LEU A 1 94 ? -11.378 -7.848 -16.354 1.00 77.06 94 LEU A CA 1
ATOM 702 C C . LEU A 1 94 ? -11.375 -7.574 -17.864 1.00 77.06 94 LEU A C 1
ATOM 704 O O . LEU A 1 94 ? -12.268 -8.037 -18.569 1.00 77.06 94 LEU A O 1
ATOM 708 N N . SER A 1 95 ? -10.384 -6.839 -18.362 1.00 66.88 95 SER A N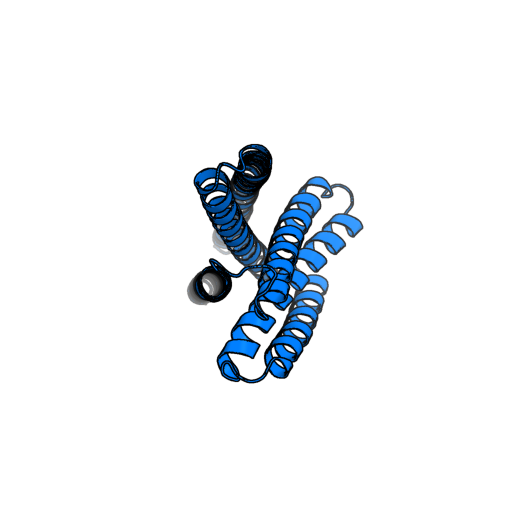 1
ATOM 709 C CA . SER A 1 95 ? -10.413 -6.263 -19.712 1.00 66.88 95 SER A CA 1
ATOM 710 C C . SER A 1 95 ? -9.390 -6.867 -20.667 1.00 66.88 95 SER A C 1
ATOM 712 O O . SER A 1 95 ? -9.354 -6.522 -21.850 1.00 66.88 95 SER A O 1
ATOM 714 N N . GLY A 1 96 ? -8.569 -7.791 -20.166 1.00 61.00 96 GLY A N 1
ATOM 715 C CA . GLY A 1 96 ? -7.444 -8.352 -20.903 1.00 61.00 96 GLY A CA 1
ATOM 716 C C . GLY A 1 96 ? -6.311 -7.341 -21.121 1.00 61.00 96 GLY A C 1
ATOM 717 O O . GLY A 1 96 ? -6.449 -6.136 -20.933 1.00 61.00 96 GLY A O 1
ATOM 718 N N . THR A 1 97 ? -5.149 -7.836 -21.547 1.00 64.00 97 THR A N 1
ATOM 719 C CA . THR A 1 97 ? -3.891 -7.065 -21.624 1.00 64.00 97 THR A CA 1
ATOM 720 C C . THR A 1 97 ? -3.826 -6.025 -22.749 1.00 64.00 97 THR A C 1
ATOM 722 O O . THR A 1 97 ? -2.799 -5.369 -22.903 1.00 64.00 97 THR A O 1
ATOM 725 N N . LYS A 1 98 ? -4.879 -5.878 -23.563 1.00 62.72 98 LYS A N 1
ATOM 726 C CA . LYS A 1 98 ? -4.831 -5.064 -24.789 1.00 62.72 98 LYS A CA 1
ATOM 727 C C . LYS A 1 98 ? -5.291 -3.617 -24.608 1.00 62.72 98 LYS A C 1
ATOM 729 O O . LYS A 1 98 ? -4.811 -2.768 -25.350 1.00 62.72 98 LYS A O 1
ATOM 734 N N . ASN A 1 99 ? -6.161 -3.326 -23.633 1.00 73.38 99 ASN A N 1
ATOM 735 C CA . ASN A 1 99 ? -6.795 -2.010 -23.507 1.00 73.38 99 ASN A CA 1
ATOM 736 C C . ASN A 1 99 ? -6.564 -1.394 -22.113 1.00 73.38 99 ASN A C 1
ATOM 738 O O . ASN A 1 99 ? -6.987 -1.983 -21.118 1.00 73.38 99 ASN A O 1
ATOM 742 N N . PRO A 1 100 ? -5.947 -0.201 -22.011 1.00 77.88 100 PRO A N 1
ATOM 743 C CA . PRO A 1 100 ? -5.672 0.446 -20.725 1.00 77.88 100 PRO A CA 1
ATOM 744 C C . PRO A 1 100 ? -6.883 1.181 -20.127 1.00 77.88 100 PRO A C 1
ATOM 746 O O . PRO A 1 100 ? -6.915 1.431 -18.922 1.00 77.88 100 PRO A O 1
ATOM 749 N N . GLU A 1 101 ? -7.882 1.528 -20.944 1.00 85.69 101 GLU A N 1
ATOM 750 C CA . GLU A 1 101 ? -9.036 2.343 -20.533 1.00 85.69 101 GLU A CA 1
ATOM 751 C C . GLU A 1 101 ? -9.802 1.757 -19.339 1.00 85.69 101 GLU A C 1
ATOM 753 O O . GLU A 1 101 ? -10.103 2.504 -18.405 1.00 85.69 101 GLU A O 1
ATOM 758 N N . PRO A 1 102 ? -10.071 0.441 -19.274 1.00 85.50 102 PRO A N 1
ATOM 759 C CA . PRO A 1 102 ? -10.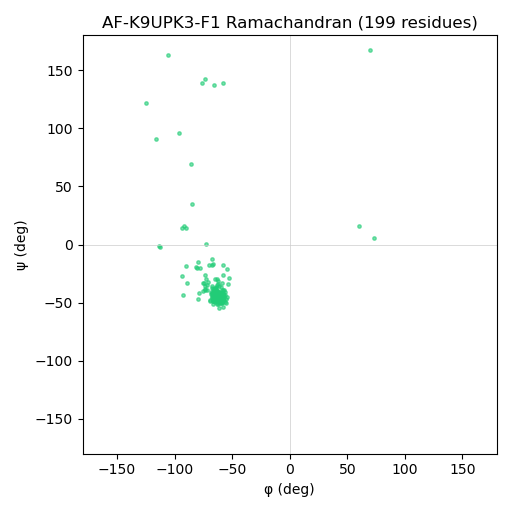836 -0.106 -18.159 1.00 85.50 102 PRO A CA 1
ATOM 760 C C . PRO A 1 102 ? -10.046 -0.175 -16.851 1.00 85.50 102 PRO A C 1
ATOM 762 O O . PRO A 1 102 ? -10.638 -0.102 -15.777 1.00 85.50 102 PRO A O 1
ATOM 765 N N . ALA A 1 103 ? -8.714 -0.272 -16.917 1.00 85.69 103 ALA A N 1
ATOM 766 C CA . ALA A 1 103 ? -7.864 -0.166 -15.734 1.00 85.69 103 ALA A CA 1
ATOM 767 C C . ALA A 1 103 ? -7.928 1.256 -15.156 1.00 85.69 103 ALA A C 1
ATOM 769 O O . ALA A 1 103 ? -8.075 1.437 -13.949 1.00 85.69 103 ALA A O 1
ATOM 770 N N . ILE A 1 104 ? -7.904 2.274 -16.022 1.00 88.00 104 ILE A N 1
ATOM 771 C CA . ILE A 1 104 ? -8.063 3.680 -15.623 1.00 88.00 104 ILE A CA 1
ATOM 772 C C . ILE A 1 104 ? -9.472 3.922 -15.063 1.00 88.00 104 ILE A C 1
ATOM 774 O O . ILE A 1 104 ? -9.616 4.500 -13.986 1.00 88.00 104 ILE A O 1
ATOM 778 N N . GLY A 1 105 ? -10.510 3.434 -15.747 1.00 89.88 105 GLY A N 1
ATOM 779 C CA . GLY A 1 105 ? -11.895 3.526 -15.281 1.00 89.88 105 GLY A CA 1
ATOM 780 C C . GLY A 1 105 ? -12.091 2.856 -13.920 1.00 89.88 105 GLY A C 1
ATOM 781 O O . GLY A 1 105 ? -12.651 3.458 -13.004 1.00 89.88 105 GLY A O 1
ATOM 782 N N . GLY A 1 106 ? -11.547 1.649 -13.750 1.00 91.38 106 GLY A N 1
ATOM 783 C CA . GLY A 1 106 ? -11.539 0.930 -12.479 1.00 91.38 106 GLY A CA 1
ATOM 784 C C . GLY A 1 106 ? -10.822 1.708 -11.377 1.00 91.38 106 GLY A C 1
ATOM 785 O O . GLY A 1 106 ? -11.348 1.820 -10.271 1.00 91.38 106 GLY A O 1
ATOM 786 N N . ALA A 1 107 ? -9.671 2.315 -11.678 1.00 91.19 107 ALA A N 1
ATOM 787 C CA . ALA A 1 107 ? -8.931 3.151 -10.737 1.00 91.19 107 ALA A CA 1
ATOM 788 C C . ALA A 1 107 ? -9.756 4.361 -10.273 1.00 91.19 107 ALA A C 1
ATOM 790 O O . ALA A 1 107 ? -9.839 4.620 -9.072 1.00 91.19 107 ALA A O 1
ATOM 791 N N . ILE A 1 108 ? -10.411 5.076 -11.193 1.00 93.94 108 ILE A N 1
ATOM 792 C CA . ILE A 1 108 ? -11.261 6.237 -10.877 1.00 93.94 108 ILE A CA 1
ATOM 793 C C . ILE A 1 108 ? -12.431 5.817 -9.981 1.00 93.94 108 ILE A C 1
ATOM 795 O O . ILE A 1 108 ? -12.651 6.414 -8.925 1.00 93.94 108 ILE A O 1
ATOM 799 N N . ILE A 1 109 ? -13.145 4.757 -10.368 1.00 94.19 109 ILE A N 1
ATOM 800 C CA . ILE A 1 109 ? -14.297 4.242 -9.619 1.00 94.19 109 ILE A CA 1
ATOM 801 C C . ILE A 1 109 ? -13.861 3.774 -8.226 1.00 94.19 109 ILE A C 1
ATOM 803 O O . ILE A 1 109 ? -14.468 4.164 -7.228 1.00 94.19 109 ILE A O 1
ATOM 807 N N . GLY A 1 110 ? -12.780 2.997 -8.135 1.00 93.06 110 GLY A N 1
ATOM 808 C CA . GLY A 1 110 ? -12.235 2.508 -6.868 1.00 93.06 110 GLY A CA 1
ATOM 809 C C . GLY A 1 110 ? -11.803 3.641 -5.938 1.00 93.06 110 GLY A C 1
ATOM 810 O O . GLY A 1 110 ? -12.112 3.612 -4.745 1.00 93.06 110 GLY A O 1
ATOM 811 N N . THR A 1 111 ? -11.167 4.679 -6.488 1.00 94.56 111 THR A N 1
ATOM 812 C CA . THR A 1 111 ? -10.790 5.895 -5.748 1.00 94.56 111 THR A CA 1
ATOM 813 C C . THR A 1 111 ? -12.021 6.571 -5.157 1.00 94.56 111 THR A C 1
ATOM 815 O O . THR A 1 111 ? -12.051 6.855 -3.960 1.00 94.56 111 THR A O 1
ATOM 818 N N . LEU A 1 112 ? -13.052 6.801 -5.976 1.00 94.50 112 LEU A N 1
ATOM 819 C CA . LEU A 1 112 ? -14.267 7.497 -5.559 1.00 94.50 112 LEU A CA 1
ATOM 820 C C . LEU A 1 112 ? -15.028 6.707 -4.489 1.00 94.50 112 LEU A C 1
ATOM 822 O O . LEU A 1 112 ? -15.385 7.268 -3.453 1.00 94.50 112 LEU A O 1
ATOM 826 N N . ILE A 1 113 ? -15.217 5.400 -4.700 1.00 93.56 113 ILE A N 1
ATOM 827 C CA . ILE A 1 113 ? -15.897 4.517 -3.743 1.00 93.56 113 ILE A CA 1
ATOM 828 C C . ILE A 1 113 ? -15.167 4.534 -2.401 1.00 93.56 113 ILE A C 1
ATOM 830 O O . ILE A 1 113 ? -15.798 4.758 -1.369 1.00 93.56 113 ILE A O 1
ATOM 834 N N . MET A 1 114 ? -13.846 4.343 -2.391 1.00 93.00 114 MET A N 1
ATOM 835 C CA . MET A 1 114 ? -13.081 4.273 -1.146 1.00 93.00 114 MET A CA 1
ATOM 836 C C . MET A 1 114 ? -12.939 5.628 -0.451 1.00 93.00 114 MET A C 1
ATOM 838 O O . MET A 1 114 ? -12.986 5.687 0.782 1.00 93.00 114 MET A O 1
ATOM 842 N N . ALA A 1 115 ? -12.819 6.724 -1.203 1.00 92.12 115 ALA A N 1
ATOM 843 C CA . ALA A 1 115 ? -12.805 8.075 -0.650 1.00 92.12 115 ALA A CA 1
ATOM 844 C C . ALA A 1 115 ? -14.139 8.401 0.035 1.00 92.12 115 ALA A C 1
ATOM 846 O O . ALA A 1 115 ? -14.155 8.766 1.209 1.00 92.12 115 ALA A O 1
ATOM 847 N N . ILE A 1 116 ? -15.264 8.194 -0.656 1.00 91.25 116 ILE A N 1
ATOM 848 C CA . ILE A 1 116 ? -16.602 8.425 -0.095 1.00 91.25 116 ILE A CA 1
ATOM 849 C C . ILE A 1 116 ? -16.827 7.493 1.097 1.00 91.25 116 ILE A C 1
ATOM 851 O O . ILE A 1 116 ? -17.192 7.949 2.182 1.00 91.25 116 ILE A O 1
ATOM 855 N N . ALA A 1 117 ? -16.556 6.196 0.943 1.00 89.25 117 ALA A N 1
ATOM 856 C CA . ALA A 1 117 ? -16.803 5.232 2.004 1.00 89.25 117 ALA A CA 1
ATOM 857 C C . ALA A 1 117 ? -15.979 5.536 3.261 1.00 89.25 117 ALA A C 1
ATOM 859 O O . ALA A 1 117 ? -16.516 5.489 4.362 1.00 89.25 117 ALA A O 1
ATOM 860 N N . SER A 1 118 ? -14.704 5.904 3.121 1.00 89.62 118 SER A N 1
ATOM 861 C CA . SER A 1 118 ? -13.849 6.227 4.272 1.00 89.62 118 SER A CA 1
ATOM 862 C C . SER A 1 118 ? -14.199 7.571 4.912 1.00 89.62 118 SER A C 1
ATOM 864 O O . SER A 1 118 ? -14.045 7.738 6.127 1.00 89.62 118 SER A O 1
ATOM 866 N N . PHE A 1 119 ? -14.704 8.521 4.122 1.00 85.69 119 PHE A N 1
ATOM 867 C CA . PHE A 1 119 ? -15.100 9.830 4.620 1.00 85.69 119 PHE A CA 1
ATOM 868 C C . PHE A 1 119 ? -16.428 9.792 5.383 1.00 85.69 119 PHE A C 1
ATOM 870 O O . PHE A 1 119 ? -16.540 10.462 6.417 1.00 85.69 119 PHE A O 1
ATOM 877 N N . TYR A 1 120 ? -17.408 9.018 4.903 1.00 83.31 120 TYR A N 1
ATOM 878 C CA . TYR A 1 120 ? -18.749 8.914 5.493 1.00 83.31 120 TYR A CA 1
ATOM 879 C C . TYR A 1 120 ? -18.882 7.761 6.499 1.00 83.31 120 TYR A C 1
ATOM 881 O O . TYR A 1 120 ? -19.432 7.961 7.583 1.00 83.31 120 TYR A O 1
ATOM 889 N N . PHE A 1 121 ? -18.351 6.569 6.203 1.00 78.94 121 PHE A N 1
ATOM 890 C CA . PHE A 1 121 ? -18.464 5.393 7.071 1.00 78.94 121 PHE A CA 1
ATOM 891 C C . PHE A 1 121 ? -17.222 5.227 7.955 1.00 78.94 121 PHE A C 1
ATOM 893 O O . PHE A 1 121 ? -16.230 4.599 7.593 1.00 78.94 121 PHE A O 1
ATOM 900 N N . ARG A 1 122 ? -17.300 5.734 9.191 1.00 72.62 122 ARG A N 1
ATOM 901 C CA . ARG A 1 122 ? -16.250 5.601 10.224 1.00 72.62 122 ARG A CA 1
ATOM 902 C C . ARG A 1 122 ? -16.333 4.301 11.032 1.00 72.62 122 ARG A C 1
ATOM 904 O O . ARG A 1 122 ? -16.043 4.264 12.227 1.00 72.62 122 ARG A O 1
ATOM 911 N N . ASN A 1 123 ? -16.733 3.215 10.383 1.00 80.38 123 ASN A N 1
ATOM 912 C CA . ASN A 1 123 ? -16.847 1.927 11.054 1.00 80.38 123 ASN A CA 1
ATOM 913 C C . ASN A 1 123 ? -15.457 1.337 11.310 1.00 80.38 123 ASN A C 1
ATOM 915 O O . ASN A 1 123 ? -14.582 1.401 10.449 1.00 80.38 123 ASN A O 1
ATOM 919 N N . LYS A 1 124 ? -15.273 0.678 12.463 1.00 80.56 124 LYS A N 1
ATOM 920 C CA . LYS A 1 124 ? -14.008 -0.001 12.813 1.00 80.56 124 LYS A CA 1
ATOM 921 C C . LYS A 1 124 ? -13.554 -0.984 11.728 1.00 80.56 124 LYS A C 1
ATOM 923 O O . LYS A 1 124 ? -12.362 -1.113 11.488 1.00 80.56 124 LYS A O 1
ATOM 928 N N . LEU A 1 125 ? -14.504 -1.631 11.050 1.00 81.69 125 LEU A N 1
ATOM 929 C CA . LEU A 1 125 ? -14.237 -2.533 9.926 1.00 81.69 125 LEU A CA 1
ATOM 930 C C . LEU A 1 125 ? -13.598 -1.822 8.737 1.00 81.69 125 LEU A C 1
ATOM 932 O O . LEU A 1 125 ? -12.651 -2.343 8.163 1.00 81.69 125 LEU A O 1
ATOM 936 N N . MET A 1 126 ? -14.084 -0.623 8.407 1.00 84.81 126 MET A N 1
ATOM 937 C CA . MET A 1 126 ? -13.523 0.194 7.334 1.00 84.81 126 MET A CA 1
ATOM 938 C C . MET A 1 126 ? -12.087 0.592 7.673 1.00 84.81 126 MET A C 1
ATOM 940 O O . MET A 1 126 ? -11.199 0.483 6.836 1.00 84.81 126 MET A O 1
ATOM 944 N N . THR A 1 127 ? -11.835 0.980 8.927 1.00 85.81 127 THR A N 1
ATOM 945 C CA . THR A 1 127 ? -10.476 1.269 9.399 1.00 85.81 127 THR A CA 1
ATOM 946 C C . THR A 1 127 ? -9.576 0.039 9.284 1.00 85.81 127 THR A C 1
ATOM 948 O O . THR A 1 127 ? -8.516 0.135 8.682 1.00 85.81 127 THR A O 1
ATOM 951 N N . ILE A 1 128 ? -10.004 -1.126 9.782 1.00 87.69 128 ILE A N 1
ATOM 952 C CA . ILE A 1 128 ? -9.230 -2.376 9.678 1.00 87.69 128 ILE A CA 1
ATOM 953 C C . ILE A 1 128 ? -8.926 -2.716 8.212 1.00 87.69 128 ILE A C 1
ATOM 955 O O . ILE A 1 128 ? -7.789 -3.045 7.889 1.00 87.69 128 ILE A O 1
ATOM 959 N N . ALA A 1 129 ? -9.911 -2.583 7.321 1.00 88.81 129 ALA A N 1
ATOM 960 C CA . ALA A 1 129 ? -9.733 -2.812 5.892 1.00 88.81 129 ALA A CA 1
ATOM 961 C C . ALA A 1 129 ? -8.659 -1.895 5.290 1.00 88.81 129 ALA A C 1
ATOM 963 O O . ALA A 1 129 ? -7.753 -2.386 4.621 1.00 88.81 129 ALA A O 1
ATOM 964 N N . ILE A 1 130 ? -8.724 -0.584 5.562 1.00 90.38 130 ILE A N 1
ATOM 965 C CA . ILE A 1 130 ? -7.737 0.401 5.081 1.00 90.38 130 ILE A CA 1
ATOM 966 C C . ILE A 1 130 ? -6.332 0.049 5.579 1.00 90.38 130 ILE A C 1
ATOM 968 O O . ILE A 1 130 ? -5.388 0.069 4.795 1.00 90.38 130 ILE A O 1
ATOM 972 N N . TYR A 1 131 ? -6.194 -0.336 6.851 1.00 91.50 131 TYR A N 1
ATOM 973 C CA . TYR A 1 131 ? -4.906 -0.758 7.407 1.00 91.50 131 TYR A CA 1
ATOM 974 C C . TYR A 1 131 ? -4.350 -1.997 6.705 1.00 91.50 131 TYR A C 1
ATOM 976 O O . TYR A 1 131 ? -3.177 -2.015 6.349 1.00 91.50 131 TYR A O 1
ATOM 984 N N . ILE A 1 132 ? -5.181 -3.011 6.458 1.00 92.12 132 ILE A N 1
ATOM 985 C CA . ILE A 1 132 ? -4.757 -4.223 5.744 1.00 92.12 132 ILE A CA 1
ATOM 986 C C . ILE A 1 132 ? -4.319 -3.889 4.319 1.00 92.12 132 ILE A C 1
ATOM 988 O O . ILE A 1 132 ? -3.253 -4.330 3.897 1.00 92.12 132 ILE A O 1
ATOM 992 N N . MET A 1 133 ? -5.092 -3.077 3.596 1.00 92.44 133 MET A N 1
ATOM 993 C CA . MET A 1 133 ? -4.724 -2.649 2.244 1.00 92.44 133 MET A CA 1
ATOM 994 C C . MET A 1 133 ? -3.405 -1.874 2.234 1.00 92.44 133 MET A C 1
ATOM 996 O O . MET A 1 133 ? -2.552 -2.142 1.393 1.00 92.44 133 MET A O 1
ATOM 1000 N N . ALA A 1 134 ? -3.193 -0.973 3.194 1.00 92.19 134 ALA A N 1
ATOM 1001 C CA . ALA A 1 134 ? -1.953 -0.215 3.305 1.00 92.19 134 ALA A CA 1
ATOM 1002 C C . ALA A 1 134 ? -0.746 -1.082 3.689 1.00 92.19 134 ALA A C 1
ATOM 1004 O O . ALA A 1 134 ? 0.342 -0.875 3.156 1.00 92.19 134 ALA A O 1
ATOM 1005 N N . ILE A 1 135 ? -0.925 -2.077 4.564 1.00 94.19 135 ILE A N 1
ATOM 1006 C CA . ILE A 1 135 ? 0.10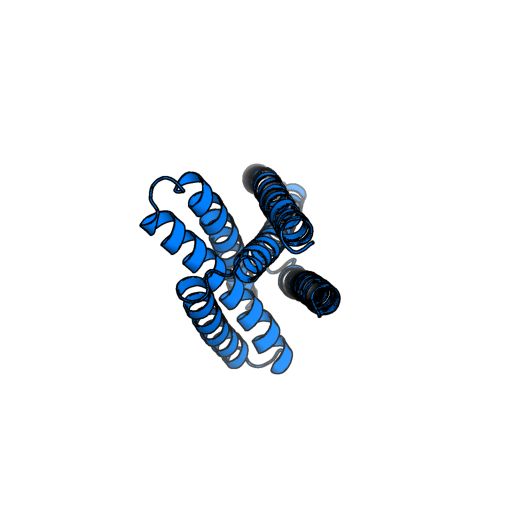3 -3.080 4.886 1.00 94.19 135 ILE A CA 1
ATOM 1007 C C . ILE A 1 135 ? 0.488 -3.851 3.621 1.00 94.19 135 ILE A C 1
ATOM 1009 O O . ILE A 1 135 ? 1.674 -3.980 3.325 1.00 94.19 135 ILE A O 1
ATOM 1013 N N . MET A 1 136 ? -0.495 -4.300 2.836 1.00 94.44 136 MET A N 1
ATOM 1014 C CA . MET A 1 136 ? -0.246 -5.015 1.580 1.00 94.44 136 MET A CA 1
ATOM 1015 C C . MET A 1 136 ? 0.444 -4.120 0.543 1.00 94.44 136 MET A C 1
ATOM 1017 O O . MET A 1 136 ? 1.428 -4.537 -0.062 1.00 94.44 136 MET A O 1
ATOM 1021 N N . ALA A 1 137 ? 0.012 -2.867 0.390 1.00 93.06 137 ALA A N 1
ATOM 1022 C CA . ALA A 1 137 ? 0.674 -1.894 -0.480 1.00 93.06 137 ALA A CA 1
ATOM 1023 C C . ALA A 1 137 ? 2.127 -1.630 -0.046 1.00 93.06 137 ALA A C 1
ATOM 1025 O O . ALA A 1 137 ? 3.029 -1.594 -0.880 1.00 93.06 137 ALA A O 1
ATOM 1026 N N . THR A 1 138 ? 2.379 -1.514 1.261 1.00 94.12 138 THR A N 1
ATOM 1027 C CA . THR A 1 138 ? 3.733 -1.332 1.810 1.00 94.12 138 THR A CA 1
ATOM 1028 C C . THR A 1 138 ? 4.596 -2.571 1.571 1.00 94.12 138 THR A C 1
ATOM 1030 O O . THR A 1 138 ? 5.758 -2.445 1.198 1.00 94.12 138 THR A O 1
ATOM 1033 N N . TYR A 1 139 ? 4.033 -3.774 1.708 1.00 93.69 139 TYR A N 1
ATOM 1034 C CA . TYR A 1 139 ? 4.708 -5.014 1.324 1.00 93.69 139 TYR A CA 1
ATOM 1035 C C . TYR A 1 139 ? 5.073 -5.021 -0.169 1.00 93.69 139 TYR A C 1
ATOM 1037 O O . TYR A 1 139 ? 6.211 -5.328 -0.523 1.00 93.69 139 TYR A O 1
ATOM 1045 N N . GLY A 1 140 ? 4.146 -4.606 -1.039 1.00 92.38 140 GLY A N 1
ATOM 1046 C CA . GLY A 1 140 ? 4.404 -4.430 -2.468 1.00 92.38 140 GLY A CA 1
ATOM 1047 C C . GLY A 1 140 ? 5.535 -3.440 -2.746 1.00 92.38 140 GLY A C 1
ATOM 1048 O O . GLY A 1 140 ? 6.410 -3.728 -3.559 1.00 92.38 140 GLY A O 1
ATOM 1049 N N . LEU A 1 141 ? 5.571 -2.315 -2.026 1.00 92.88 141 LEU A N 1
ATOM 1050 C CA . LEU A 1 141 ? 6.642 -1.321 -2.115 1.00 92.88 141 LEU A CA 1
ATOM 1051 C C . LEU A 1 141 ? 7.999 -1.896 -1.704 1.00 92.88 141 LEU A C 1
ATOM 1053 O O . LEU A 1 141 ? 8.978 -1.697 -2.417 1.00 92.88 141 LEU A O 1
ATOM 1057 N N . ILE A 1 142 ? 8.060 -2.620 -0.581 1.00 94.69 142 ILE A N 1
ATOM 1058 C CA . ILE A 1 142 ? 9.288 -3.279 -0.111 1.00 94.69 142 ILE A CA 1
ATOM 1059 C C . ILE A 1 142 ? 9.792 -4.241 -1.179 1.00 94.69 142 ILE A C 1
ATOM 1061 O O . ILE A 1 142 ? 10.962 -4.185 -1.543 1.00 94.69 142 ILE A O 1
ATOM 1065 N N . PHE A 1 143 ? 8.903 -5.074 -1.721 1.00 92.88 143 PHE A N 1
ATOM 1066 C CA . PHE A 1 143 ? 9.252 -6.019 -2.772 1.00 92.88 143 PHE A CA 1
ATOM 1067 C C . PHE A 1 143 ? 9.842 -5.315 -4.005 1.00 92.88 143 PHE A C 1
ATOM 1069 O O . PHE A 1 143 ? 10.908 -5.706 -4.486 1.00 92.88 143 PHE A O 1
ATOM 1076 N N . LEU A 1 144 ? 9.201 -4.243 -4.482 1.00 91.38 144 LEU A N 1
ATOM 1077 C CA . LEU A 1 144 ? 9.697 -3.472 -5.623 1.00 91.38 144 LEU A CA 1
ATOM 1078 C C . LEU 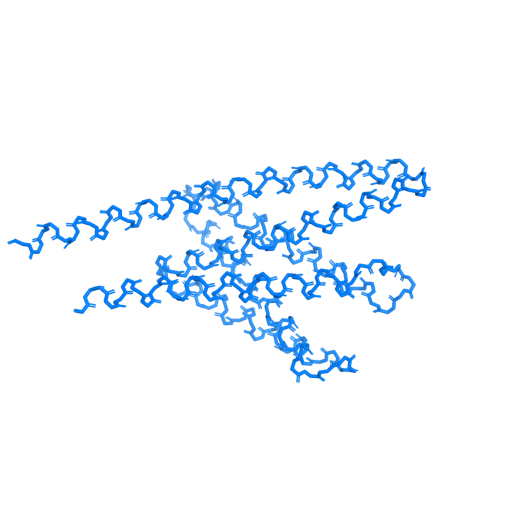A 1 144 ? 11.042 -2.797 -5.320 1.00 91.38 144 LEU A C 1
ATOM 1080 O O . LEU A 1 144 ? 11.970 -2.934 -6.116 1.00 91.38 144 LEU A O 1
ATOM 1084 N N . CYS A 1 145 ? 11.191 -2.138 -4.166 1.00 92.44 145 CYS A N 1
ATOM 1085 C CA . CYS A 1 145 ? 12.458 -1.534 -3.740 1.00 92.44 145 CYS A CA 1
ATOM 1086 C C . CYS A 1 145 ? 13.579 -2.575 -3.674 1.00 92.44 145 CYS A C 1
ATOM 1088 O O . CYS A 1 145 ? 14.645 -2.351 -4.236 1.00 92.44 145 CYS A O 1
ATOM 1090 N N . SER A 1 146 ? 13.337 -3.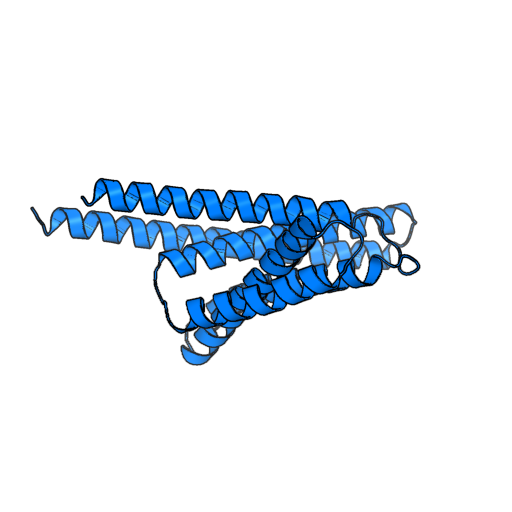730 -3.047 1.00 92.12 146 SER A N 1
ATOM 1091 C CA . SER A 1 146 ? 14.320 -4.813 -2.965 1.00 92.12 146 SER A CA 1
ATOM 1092 C C . SER A 1 146 ? 14.703 -5.333 -4.348 1.00 92.12 146 SER A C 1
ATOM 1094 O O . SER A 1 146 ? 15.888 -5.514 -4.620 1.00 92.12 146 SER A O 1
ATOM 1096 N N . SER A 1 147 ? 13.729 -5.520 -5.244 1.00 90.31 147 SER A N 1
ATOM 1097 C CA . SER A 1 147 ? 14.010 -5.942 -6.620 1.00 90.31 147 SER A CA 1
ATOM 1098 C C . SER A 1 147 ? 14.878 -4.924 -7.372 1.00 90.31 147 SER A C 1
ATOM 1100 O O . SER A 1 147 ? 15.853 -5.312 -8.015 1.00 90.31 147 SER A O 1
ATOM 1102 N N . ALA A 1 148 ? 14.600 -3.624 -7.214 1.00 88.75 148 ALA A N 1
ATOM 1103 C CA . ALA A 1 148 ? 15.394 -2.549 -7.800 1.00 88.75 148 ALA A CA 1
ATOM 1104 C C . ALA A 1 148 ? 16.811 -2.505 -7.208 1.00 88.75 148 ALA A C 1
ATOM 1106 O O . ALA A 1 148 ? 17.785 -2.397 -7.951 1.00 88.75 148 ALA A O 1
ATOM 1107 N N . THR A 1 149 ? 16.950 -2.656 -5.887 1.00 91.25 149 THR A N 1
ATOM 1108 C CA . THR A 1 149 ? 18.250 -2.752 -5.211 1.00 91.25 149 THR A CA 1
ATOM 1109 C C . THR A 1 149 ? 19.098 -3.873 -5.796 1.00 91.25 149 THR A C 1
ATOM 1111 O O . THR A 1 149 ? 20.243 -3.625 -6.174 1.00 91.25 149 THR A O 1
ATOM 1114 N N . PHE A 1 150 ? 18.548 -5.085 -5.917 1.00 90.25 150 PHE A N 1
ATOM 1115 C CA . PHE A 1 150 ? 19.280 -6.215 -6.491 1.00 90.25 150 PHE A CA 1
ATOM 1116 C C . PHE A 1 150 ? 19.659 -5.971 -7.952 1.00 90.25 150 PHE A C 1
ATOM 1118 O O . PHE A 1 150 ? 20.806 -6.227 -8.322 1.00 90.25 150 PHE A O 1
ATOM 1125 N N . ALA A 1 151 ? 18.748 -5.419 -8.758 1.00 88.62 151 ALA A N 1
ATOM 1126 C CA . ALA A 1 151 ? 19.029 -5.084 -10.151 1.00 88.62 151 ALA A CA 1
ATOM 1127 C C . ALA A 1 151 ? 20.215 -4.110 -10.266 1.00 88.62 151 ALA A C 1
ATOM 1129 O O . ALA A 1 151 ? 21.210 -4.433 -10.913 1.00 88.62 151 ALA A O 1
ATOM 1130 N N . PHE A 1 152 ? 20.181 -2.973 -9.563 1.00 88.12 152 PHE A N 1
ATOM 1131 C CA . PHE A 1 152 ? 21.251 -1.972 -9.643 1.00 88.12 152 PHE A CA 1
ATOM 1132 C C . PHE A 1 152 ? 22.588 -2.467 -9.079 1.00 88.12 152 PHE A C 1
ATOM 1134 O O . PHE A 1 152 ? 23.632 -2.222 -9.691 1.00 88.12 152 PHE A O 1
ATOM 1141 N N . LEU A 1 153 ? 22.573 -3.194 -7.955 1.00 89.12 153 LEU A N 1
ATOM 1142 C CA . LEU A 1 153 ? 23.791 -3.766 -7.373 1.00 89.12 153 LEU A CA 1
ATOM 1143 C C . LEU A 1 153 ? 24.430 -4.811 -8.297 1.00 89.12 153 LEU A C 1
ATOM 1145 O O . LEU A 1 153 ? 25.651 -4.826 -8.420 1.00 89.12 153 LEU A O 1
ATOM 1149 N N . SER A 1 154 ? 23.629 -5.626 -8.994 1.00 90.12 154 SER A N 1
ATOM 1150 C CA . SER A 1 154 ? 24.143 -6.622 -9.950 1.00 90.12 154 SER A CA 1
ATOM 1151 C C . SER A 1 154 ? 24.851 -5.990 -11.154 1.00 90.12 154 SER A C 1
ATOM 1153 O O . SER A 1 154 ? 25.801 -6.554 -11.688 1.00 90.12 154 SER A O 1
ATOM 1155 N N . THR A 1 155 ? 24.437 -4.781 -11.537 1.00 90.12 155 THR A N 1
ATOM 1156 C CA . THR A 1 155 ? 25.020 -3.995 -12.637 1.00 90.12 155 THR A CA 1
ATOM 1157 C C . THR A 1 155 ? 26.138 -3.039 -12.193 1.00 90.12 155 THR A C 1
ATOM 1159 O O . THR A 1 155 ? 26.483 -2.116 -12.923 1.00 90.12 155 THR A O 1
ATOM 1162 N N . ASN A 1 156 ? 26.704 -3.220 -10.992 1.00 88.00 156 ASN A N 1
ATOM 1163 C CA . ASN A 1 156 ? 27.739 -2.356 -10.395 1.00 88.00 156 ASN A CA 1
ATOM 1164 C C . ASN A 1 156 ? 27.332 -0.881 -10.174 1.00 88.00 156 ASN A C 1
ATOM 1166 O O . ASN A 1 156 ? 28.178 -0.030 -9.892 1.00 88.00 156 ASN A O 1
ATOM 1170 N N . HIS A 1 157 ? 26.039 -0.553 -10.210 1.00 88.44 157 HIS A N 1
ATOM 1171 C CA . HIS A 1 157 ? 25.531 0.782 -9.887 1.00 88.44 157 HIS A CA 1
ATOM 1172 C C . HIS A 1 157 ? 25.304 0.936 -8.374 1.00 88.44 157 HIS A C 1
ATOM 1174 O O . HIS A 1 157 ? 24.172 1.039 -7.894 1.00 88.44 157 HIS A O 1
ATOM 1180 N N . LEU A 1 158 ? 26.403 0.975 -7.610 1.00 89.31 158 LEU A N 1
ATOM 1181 C CA . LEU A 1 158 ? 26.395 0.973 -6.138 1.00 89.31 158 LEU A CA 1
ATOM 1182 C C . LEU A 1 158 ? 25.577 2.112 -5.511 1.00 89.31 158 LEU A C 1
ATOM 1184 O O . LEU A 1 158 ? 24.862 1.883 -4.536 1.00 89.31 158 LEU A O 1
ATOM 1188 N N . LEU A 1 159 ? 25.658 3.328 -6.062 1.00 92.06 159 LEU A N 1
ATOM 1189 C CA . LEU A 1 159 ? 24.976 4.502 -5.505 1.00 92.06 159 LEU A CA 1
ATOM 1190 C C . LEU A 1 159 ? 23.447 4.372 -5.596 1.00 92.06 159 LEU A C 1
ATOM 1192 O O . LEU A 1 159 ? 22.744 4.565 -4.604 1.00 92.06 159 LEU A O 1
ATOM 1196 N N . TRP A 1 160 ? 22.937 3.971 -6.763 1.00 86.75 160 TRP A N 1
ATOM 1197 C CA . TRP A 1 160 ? 21.507 3.744 -6.972 1.00 86.75 160 TRP A CA 1
ATOM 1198 C C . TRP A 1 160 ? 21.002 2.532 -6.193 1.00 86.75 160 TRP A C 1
ATOM 1200 O O . TRP A 1 160 ? 19.971 2.628 -5.530 1.00 86.75 160 TRP A O 1
ATOM 1210 N N . GLY A 1 161 ? 21.757 1.428 -6.190 1.00 87.81 161 GLY A N 1
ATOM 1211 C CA . GLY A 1 161 ? 21.422 0.242 -5.400 1.00 87.81 161 GLY A CA 1
ATOM 1212 C C . GLY A 1 161 ? 21.306 0.553 -3.905 1.00 87.81 161 GLY A C 1
ATOM 1213 O O . GLY A 1 161 ? 20.329 0.160 -3.266 1.00 87.81 161 GLY A O 1
ATOM 1214 N N . SER A 1 162 ? 22.245 1.338 -3.370 1.00 91.88 162 SER A N 1
ATOM 1215 C CA . SER A 1 162 ? 22.231 1.775 -1.968 1.00 91.88 162 SER A CA 1
ATOM 1216 C C . SER A 1 162 ? 21.037 2.682 -1.659 1.00 91.88 162 SER A C 1
ATOM 1218 O O . SER A 1 162 ? 20.383 2.492 -0.638 1.00 91.88 162 SER A O 1
ATOM 1220 N N . CYS A 1 163 ? 20.701 3.621 -2.551 1.00 93.06 163 CYS A N 1
ATOM 1221 C CA . CYS A 1 163 ? 19.538 4.502 -2.391 1.00 93.06 163 CYS A CA 1
ATOM 1222 C C . CYS A 1 163 ? 18.227 3.702 -2.291 1.00 93.06 163 CYS A C 1
ATOM 1224 O O . CYS A 1 163 ? 17.464 3.864 -1.336 1.00 93.06 163 CYS A O 1
ATOM 1226 N N . TRP A 1 164 ? 18.010 2.761 -3.216 1.00 91.38 164 TRP A N 1
ATOM 1227 C CA . TRP A 1 164 ? 16.855 1.858 -3.176 1.00 91.38 164 TRP A CA 1
ATOM 1228 C C . TRP A 1 164 ? 16.859 0.948 -1.943 1.00 91.38 164 TRP A C 1
ATOM 1230 O O . TRP A 1 164 ? 15.801 0.684 -1.372 1.00 91.38 164 TRP A O 1
ATOM 1240 N N . GLY A 1 165 ? 18.039 0.524 -1.479 1.00 90.94 165 GLY A N 1
ATOM 1241 C CA . GLY A 1 165 ? 18.179 -0.297 -0.273 1.00 90.94 165 GLY A CA 1
ATOM 1242 C C . GLY A 1 165 ? 17.780 0.454 1.000 1.00 90.94 165 GLY A C 1
ATOM 1243 O O . GLY A 1 165 ? 17.061 -0.080 1.850 1.00 90.94 165 GLY A O 1
ATOM 1244 N N . VAL A 1 166 ? 18.174 1.726 1.108 1.00 94.56 166 VAL A N 1
ATOM 1245 C CA . VAL A 1 166 ? 17.755 2.611 2.206 1.00 94.56 166 VAL A CA 1
ATOM 1246 C C . VAL A 1 166 ? 16.245 2.842 2.157 1.00 94.56 166 VAL A C 1
ATOM 1248 O O . VAL A 1 166 ? 15.578 2.684 3.179 1.00 94.56 166 VAL A O 1
ATOM 1251 N N . LEU A 1 167 ? 15.682 3.127 0.978 1.00 93.44 167 LEU A N 1
ATOM 1252 C CA . LEU A 1 167 ? 14.231 3.263 0.796 1.00 93.44 167 LEU A CA 1
ATOM 1253 C C . LEU A 1 167 ? 13.475 1.988 1.198 1.00 93.44 167 LEU A C 1
ATOM 1255 O O . LEU A 1 167 ? 12.465 2.071 1.897 1.00 93.44 167 LEU A O 1
ATOM 1259 N N . GLY A 1 168 ? 13.981 0.811 0.823 1.00 93.50 168 GLY A N 1
ATOM 1260 C CA . GLY A 1 168 ? 13.428 -0.479 1.241 1.00 93.50 168 GLY A CA 1
ATOM 1261 C C . GLY A 1 168 ? 13.442 -0.652 2.761 1.00 93.50 168 GLY A C 1
ATOM 1262 O O . GLY A 1 168 ? 12.435 -1.039 3.349 1.00 93.50 168 GLY A O 1
ATOM 1263 N N . THR A 1 169 ? 14.542 -0.281 3.417 1.00 93.31 169 THR A N 1
ATOM 1264 C CA . THR A 1 169 ? 14.661 -0.335 4.885 1.00 93.31 169 THR A CA 1
ATOM 1265 C C . THR A 1 169 ? 13.667 0.603 5.576 1.00 93.31 169 THR A C 1
ATOM 1267 O O . THR A 1 169 ? 13.016 0.212 6.545 1.00 93.31 169 THR A O 1
ATOM 1270 N N . ILE A 1 170 ? 13.490 1.823 5.056 1.00 93.50 170 ILE A N 1
ATOM 1271 C CA . ILE A 1 170 ? 12.485 2.775 5.558 1.00 93.50 170 ILE A CA 1
ATOM 1272 C C . ILE A 1 170 ? 11.074 2.193 5.403 1.00 93.50 170 ILE A C 1
ATOM 1274 O O . ILE A 1 170 ? 10.268 2.272 6.332 1.00 93.50 170 ILE A O 1
ATOM 1278 N N . ALA A 1 171 ? 10.777 1.569 4.261 1.00 93.25 171 ALA A N 1
ATOM 1279 C CA . ALA A 1 171 ? 9.486 0.931 4.026 1.00 93.25 171 ALA A CA 1
ATOM 1280 C C . ALA A 1 171 ? 9.239 -0.256 4.979 1.00 93.25 171 ALA A C 1
ATOM 1282 O O . ALA A 1 171 ? 8.119 -0.412 5.460 1.00 93.25 171 ALA A O 1
ATOM 1283 N N . ILE A 1 172 ? 10.270 -1.039 5.326 1.00 94.81 172 ILE A N 1
ATOM 1284 C CA . ILE A 1 172 ? 10.182 -2.099 6.350 1.00 94.81 172 ILE A CA 1
ATOM 1285 C C . ILE A 1 172 ? 9.847 -1.508 7.722 1.00 94.81 172 ILE A C 1
ATOM 1287 O O . ILE A 1 172 ? 8.937 -1.995 8.391 1.00 94.81 172 ILE A O 1
ATOM 1291 N N . ALA A 1 173 ? 10.537 -0.444 8.138 1.00 93.38 173 ALA A N 1
ATOM 1292 C CA . ALA A 1 173 ? 10.236 0.223 9.405 1.00 93.38 173 ALA A CA 1
ATOM 1293 C C . ALA A 1 173 ? 8.783 0.725 9.439 1.00 93.38 173 ALA A C 1
ATOM 1295 O O . ALA A 1 173 ? 8.079 0.557 10.435 1.00 93.38 173 ALA A O 1
ATOM 1296 N N . LEU A 1 174 ? 8.304 1.279 8.323 1.00 91.56 174 LEU A N 1
ATOM 1297 C CA . LEU A 1 174 ? 6.924 1.730 8.186 1.00 91.56 174 LEU A CA 1
ATOM 1298 C C . LEU A 1 174 ? 5.925 0.562 8.231 1.00 91.56 174 LEU A C 1
ATOM 1300 O O . LEU A 1 174 ? 4.892 0.681 8.888 1.00 91.56 174 LEU A O 1
ATOM 1304 N N . LEU A 1 175 ? 6.236 -0.578 7.609 1.00 94.50 175 LEU A N 1
ATOM 1305 C CA . LEU A 1 175 ? 5.415 -1.790 7.674 1.00 94.50 175 LEU A CA 1
ATOM 1306 C C . LEU A 1 175 ? 5.233 -2.273 9.119 1.00 94.50 175 LEU A C 1
ATOM 1308 O O . LEU A 1 175 ? 4.108 -2.573 9.516 1.00 94.50 175 LEU A O 1
ATOM 1312 N N . ILE A 1 176 ? 6.314 -2.310 9.903 1.00 93.38 176 ILE A N 1
ATOM 1313 C CA . ILE A 1 176 ? 6.270 -2.710 11.319 1.00 93.38 176 ILE A CA 1
ATOM 1314 C C . ILE A 1 176 ? 5.321 -1.790 12.094 1.00 93.38 176 ILE A C 1
ATOM 1316 O O . ILE A 1 176 ? 4.399 -2.271 12.750 1.00 93.38 176 ILE A O 1
ATOM 1320 N N . VAL A 1 177 ? 5.463 -0.470 11.926 1.00 91.25 177 VAL A N 1
ATOM 1321 C CA . VAL A 1 177 ? 4.577 0.517 12.566 1.00 91.25 177 VAL A CA 1
ATOM 1322 C C . VAL A 1 177 ? 3.110 0.289 12.186 1.00 91.25 177 VAL A C 1
ATOM 1324 O O . VAL A 1 177 ? 2.232 0.348 13.047 1.00 91.25 177 VAL A O 1
ATOM 1327 N N . LEU A 1 178 ? 2.816 0.017 10.911 1.00 90.62 178 LEU A N 1
ATOM 1328 C CA . LEU A 1 178 ? 1.445 -0.250 10.464 1.00 90.62 178 LEU A CA 1
ATOM 1329 C C . LEU A 1 178 ? 0.867 -1.539 11.067 1.00 90.62 178 LEU A C 1
ATOM 1331 O O . LEU A 1 178 ? -0.315 -1.558 11.421 1.00 90.62 178 LEU A O 1
ATOM 1335 N N . ILE A 1 179 ? 1.679 -2.591 11.206 1.00 91.69 179 ILE A N 1
ATOM 1336 C CA . ILE A 1 179 ? 1.272 -3.863 11.820 1.00 91.69 179 ILE A CA 1
ATOM 1337 C C . ILE A 1 179 ? 0.973 -3.676 13.309 1.00 91.69 179 ILE A C 1
ATOM 1339 O O . ILE A 1 179 ? -0.102 -4.079 13.756 1.00 91.69 179 ILE A O 1
ATOM 1343 N N . ASP A 1 180 ? 1.861 -3.022 14.059 1.00 89.94 180 ASP A N 1
ATOM 1344 C CA . ASP A 1 180 ? 1.669 -2.775 15.496 1.00 89.94 180 ASP A CA 1
ATOM 1345 C C . ASP A 1 180 ? 0.362 -2.021 15.765 1.00 89.94 180 ASP A C 1
ATOM 1347 O O . ASP A 1 180 ? -0.393 -2.329 16.689 1.00 89.94 180 ASP A O 1
ATOM 1351 N N . LEU A 1 181 ? 0.037 -1.067 14.897 1.00 86.00 181 LEU A N 1
ATOM 1352 C CA . LEU A 1 181 ? -1.200 -0.301 14.992 1.00 86.00 181 LEU A CA 1
ATOM 1353 C C . LEU A 1 181 ? -2.438 -1.109 14.628 1.00 86.00 181 LEU A C 1
ATOM 1355 O O . LEU A 1 181 ? -3.480 -0.949 15.266 1.00 86.00 181 LEU A O 1
ATOM 1359 N N . LEU A 1 182 ? -2.350 -1.968 13.613 1.00 89.19 182 LEU A N 1
ATOM 1360 C CA . LEU A 1 182 ? -3.437 -2.888 13.308 1.00 89.19 182 LEU A CA 1
ATOM 1361 C C . LEU A 1 182 ? -3.701 -3.803 14.512 1.00 89.19 182 LEU A C 1
ATOM 1363 O O . LEU A 1 182 ? -4.860 -4.002 14.877 1.00 89.19 182 LEU A O 1
ATOM 1367 N N . ILE A 1 183 ? -2.648 -4.302 15.165 1.00 87.62 183 ILE A N 1
ATOM 1368 C CA . ILE A 1 183 ? -2.758 -5.122 16.376 1.00 87.62 183 ILE A CA 1
ATOM 1369 C C . ILE A 1 183 ? -3.421 -4.331 17.511 1.00 87.62 183 ILE A C 1
ATOM 1371 O O . ILE A 1 183 ? -4.367 -4.846 18.106 1.00 87.62 183 ILE A O 1
ATOM 1375 N N . ASP A 1 184 ? -3.016 -3.086 17.774 1.00 86.19 184 ASP A N 1
ATOM 1376 C CA . ASP A 1 184 ? -3.647 -2.227 18.794 1.00 86.19 184 ASP A CA 1
ATOM 1377 C C . ASP A 1 184 ? -5.149 -2.016 18.516 1.00 86.19 184 ASP A C 1
ATOM 1379 O O . ASP A 1 184 ? -6.001 -2.193 19.393 1.00 86.19 184 ASP A O 1
ATOM 1383 N N . ILE A 1 185 ? -5.520 -1.736 17.260 1.00 83.25 185 ILE A N 1
ATOM 1384 C CA . ILE A 1 185 ? -6.925 -1.588 16.846 1.00 83.25 185 ILE A CA 1
ATOM 1385 C C . ILE A 1 185 ? -7.699 -2.902 17.041 1.00 83.25 185 ILE A C 1
ATOM 1387 O O . ILE A 1 185 ? -8.847 -2.891 17.508 1.00 83.25 185 ILE A O 1
ATOM 1391 N N . LEU A 1 186 ? -7.094 -4.044 16.712 1.00 81.75 186 LEU A N 1
ATOM 1392 C CA . LEU A 1 186 ? -7.697 -5.365 16.896 1.00 81.75 186 LEU A CA 1
ATOM 1393 C C . LEU A 1 186 ? -7.855 -5.722 18.380 1.00 81.75 186 LEU A C 1
ATOM 1395 O O . LEU A 1 186 ? -8.911 -6.207 18.781 1.00 81.75 186 LEU A O 1
ATOM 1399 N N . GLN A 1 187 ? -6.870 -5.424 19.225 1.00 81.19 187 GLN A N 1
ATOM 1400 C CA . GLN A 1 187 ? -6.965 -5.645 20.669 1.00 81.19 187 GLN A CA 1
ATOM 1401 C C . GLN A 1 187 ? -8.045 -4.757 21.291 1.00 81.19 187 GLN A C 1
ATOM 1403 O O . GLN A 1 187 ? -8.948 -5.255 21.969 1.00 81.19 187 GLN A O 1
ATOM 1408 N N . LYS A 1 188 ? -8.033 -3.456 20.991 1.00 76.12 188 LYS A N 1
ATOM 1409 C CA . LYS A 1 188 ? -9.033 -2.503 21.491 1.00 76.12 188 LYS A CA 1
ATOM 1410 C C . LYS A 1 188 ? -10.447 -2.836 21.014 1.00 76.12 188 LYS A C 1
ATOM 1412 O O . LYS A 1 188 ? -11.416 -2.629 21.745 1.00 76.12 188 LYS A O 1
ATOM 1417 N N . SER A 1 189 ? -10.594 -3.366 19.800 1.00 68.00 189 SER A N 1
ATOM 1418 C CA . SER A 1 189 ? -11.891 -3.832 19.297 1.00 68.00 189 SER A CA 1
ATOM 1419 C C . SER A 1 189 ? -12.340 -5.142 19.949 1.00 68.00 189 SER A C 1
ATOM 1421 O O . SER A 1 189 ? -13.515 -5.244 20.300 1.00 68.00 189 SER A O 1
ATOM 1423 N N . ARG A 1 190 ? -11.427 -6.087 20.212 1.00 63.72 190 ARG A N 1
ATOM 1424 C CA . ARG A 1 190 ? -11.703 -7.322 20.964 1.00 63.72 190 ARG A CA 1
ATOM 1425 C C . ARG A 1 190 ? -12.206 -7.017 22.378 1.00 63.72 190 ARG 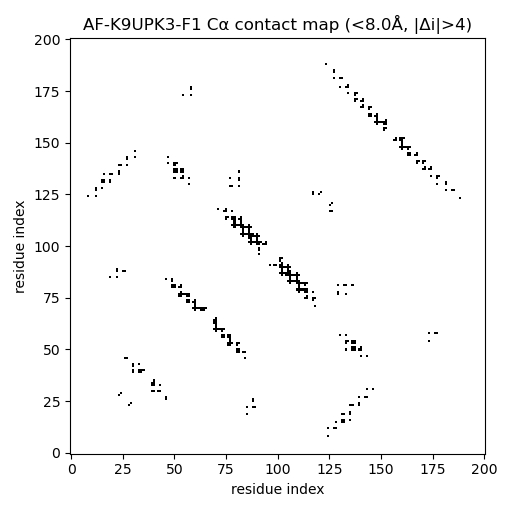A C 1
ATOM 1427 O O . ARG A 1 190 ? -13.247 -7.540 22.762 1.00 63.72 190 ARG A O 1
ATOM 1434 N N . PHE A 1 191 ? -11.547 -6.121 23.117 1.00 52.50 191 PHE A N 1
ATOM 1435 C CA . PHE A 1 191 ? -11.962 -5.734 24.476 1.00 52.50 191 PHE A CA 1
ATOM 1436 C C . PHE A 1 191 ? -13.375 -5.135 24.541 1.00 52.50 191 PHE A C 1
ATOM 1438 O O . PHE A 1 191 ? -14.116 -5.407 25.482 1.00 52.50 191 PHE A O 1
ATOM 1445 N N . LEU A 1 192 ? -13.786 -4.364 23.532 1.00 50.28 192 LEU A N 1
ATOM 1446 C CA . LEU A 1 192 ? -15.131 -3.778 23.495 1.00 50.28 192 LEU A CA 1
ATOM 1447 C C . LEU A 1 192 ? -16.217 -4.816 23.173 1.00 50.28 192 LEU A C 1
ATOM 1449 O O . LEU A 1 192 ? -17.293 -4.761 23.759 1.00 50.28 192 LEU A O 1
ATOM 1453 N N . VAL A 1 193 ? -15.916 -5.799 22.318 1.00 54.91 193 VAL A N 1
ATOM 1454 C CA . VAL A 1 193 ? -16.838 -6.910 22.018 1.00 54.91 193 VAL A CA 1
ATOM 1455 C C . VAL A 1 193 ? -17.044 -7.819 23.237 1.00 54.91 193 VAL A C 1
ATOM 1457 O O . VAL A 1 193 ? -18.156 -8.297 23.451 1.00 54.91 193 VAL A O 1
ATOM 1460 N N . PHE A 1 194 ? -16.010 -8.037 24.059 1.00 53.09 194 PHE A N 1
ATOM 1461 C CA . PHE A 1 194 ? -16.148 -8.791 25.312 1.00 53.09 194 PHE A CA 1
ATOM 1462 C C . PHE A 1 194 ? -16.882 -7.994 26.401 1.00 53.09 194 PHE A C 1
ATOM 1464 O O . PHE A 1 194 ? -17.751 -8.551 27.067 1.00 53.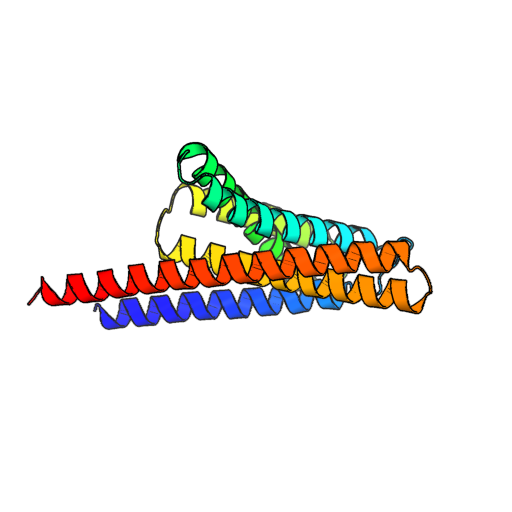09 194 PHE A O 1
ATOM 1471 N N . ARG A 1 195 ? -16.636 -6.685 26.537 1.00 44.75 195 ARG A N 1
ATOM 1472 C CA . ARG A 1 195 ? -17.316 -5.848 27.542 1.00 44.75 195 ARG A CA 1
ATOM 1473 C C . ARG A 1 195 ? -18.824 -5.697 27.287 1.00 44.75 195 ARG A C 1
ATOM 1475 O O . ARG A 1 195 ? -19.607 -5.791 28.222 1.00 44.75 195 ARG A O 1
ATOM 1482 N N . GLU A 1 196 ? -19.256 -5.555 26.033 1.00 48.75 196 GLU A N 1
ATOM 1483 C CA . GLU A 1 196 ? -20.690 -5.599 25.669 1.00 48.75 196 GLU A CA 1
ATOM 1484 C C . GLU A 1 196 ? -21.329 -6.989 25.864 1.00 48.75 196 GLU A C 1
ATOM 1486 O O . GLU A 1 196 ? -22.546 -7.132 25.780 1.00 48.75 196 GLU A O 1
ATOM 1491 N N . SER A 1 197 ? -20.532 -8.042 26.082 1.00 50.62 197 SER A N 1
ATOM 1492 C CA . SER A 1 197 ? -21.043 -9.388 26.375 1.00 50.62 197 SER A CA 1
ATOM 1493 C C . SER A 1 197 ? -21.232 -9.664 27.868 1.00 50.62 197 SER A C 1
ATOM 1495 O O . SER A 1 197 ? -21.970 -10.584 28.214 1.00 50.62 197 SER A O 1
ATOM 1497 N N . GLU A 1 198 ? -20.596 -8.865 28.728 1.00 52.56 198 GLU A N 1
ATOM 1498 C CA . GLU A 1 198 ? -20.740 -8.917 30.189 1.00 52.56 198 GLU A CA 1
ATOM 1499 C C . GLU A 1 198 ? -21.869 -8.021 30.701 1.00 52.56 198 GLU A C 1
ATOM 1501 O O . GLU A 1 198 ? -22.520 -8.381 31.669 1.00 52.56 198 GLU A O 1
ATOM 1506 N N . VAL A 1 199 ? -22.129 -6.886 30.043 1.00 54.56 199 VAL A N 1
ATOM 1507 C CA . VAL A 1 199 ? -23.187 -5.938 30.449 1.00 54.56 199 VAL A CA 1
ATOM 1508 C C . VAL A 1 199 ? -24.595 -6.405 30.036 1.00 54.56 199 VAL A C 1
ATOM 1510 O O . VAL A 1 199 ? -25.577 -5.978 30.629 1.00 54.56 199 VAL A O 1
ATOM 1513 N N . ASP A 1 200 ? -24.696 -7.305 29.052 1.00 50.84 200 ASP A N 1
ATOM 1514 C CA . ASP A 1 200 ? -25.964 -7.887 28.574 1.00 50.84 200 ASP A CA 1
ATOM 1515 C C . ASP A 1 200 ? -26.318 -9.235 29.262 1.00 50.84 200 ASP A C 1
ATOM 1517 O O . ASP A 1 200 ? -27.153 -9.987 28.747 1.00 50.84 200 ASP A O 1
ATOM 1521 N N . ARG A 1 201 ? -25.656 -9.587 30.374 1.00 46.78 201 ARG A N 1
ATOM 1522 C CA . ARG A 1 201 ? -26.019 -10.715 31.255 1.00 46.78 201 ARG A CA 1
ATOM 1523 C C . ARG A 1 201 ? -26.566 -10.197 32.574 1.00 46.78 201 ARG A C 1
ATOM 1525 O O . ARG A 1 201 ? -27.481 -10.872 33.089 1.00 46.78 201 ARG A O 1
#

Mean predicted aligned error: 6.6 Å

pLDDT: mean 84.49, std 11.0, range [44.75, 94.81]